Protein AF-A0A0G0ULJ9-F1 (afdb_monomer_lite)

Structure (mmCIF, N/CA/C/O backbone):
data_AF-A0A0G0ULJ9-F1
#
_entry.id   AF-A0A0G0ULJ9-F1
#
loop_
_atom_site.group_PDB
_atom_site.id
_atom_site.type_symbol
_atom_site.label_atom_id
_atom_site.label_alt_id
_atom_site.label_comp_id
_atom_site.label_asym_id
_atom_site.label_entity_id
_atom_site.label_seq_id
_atom_site.pdbx_PDB_ins_code
_atom_site.Cartn_x
_atom_site.Cartn_y
_atom_site.Cartn_z
_atom_site.occupancy
_atom_site.B_iso_or_equiv
_atom_site.auth_seq_id
_atom_site.auth_comp_id
_atom_site.auth_asym_id
_atom_site.auth_atom_id
_atom_site.pdbx_PDB_model_num
ATOM 1 N N . MET A 1 1 ? 4.685 8.149 22.259 1.00 46.16 1 MET A N 1
ATOM 2 C CA . MET A 1 1 ? 4.976 7.331 21.065 1.00 46.16 1 MET A CA 1
ATOM 3 C C . MET A 1 1 ? 5.923 6.218 21.473 1.00 46.16 1 MET A C 1
ATOM 5 O O . MET A 1 1 ? 6.946 6.523 22.074 1.00 46.16 1 MET A O 1
ATOM 9 N N . VAL A 1 2 ? 5.569 4.957 21.217 1.00 44.16 2 VAL A N 1
ATOM 10 C CA . VAL A 1 2 ? 6.462 3.811 21.452 1.00 44.16 2 VAL A CA 1
ATOM 11 C C . VAL A 1 2 ? 7.057 3.407 20.103 1.00 44.16 2 VAL A C 1
ATOM 13 O O . VAL A 1 2 ? 6.322 3.085 19.168 1.00 44.16 2 VAL A O 1
ATOM 16 N N . ILE A 1 3 ? 8.382 3.481 19.990 1.00 44.88 3 ILE A N 1
ATOM 17 C CA . ILE A 1 3 ? 9.140 3.046 18.811 1.00 44.88 3 ILE A CA 1
ATOM 18 C C . ILE A 1 3 ? 9.600 1.613 19.095 1.00 44.88 3 ILE A C 1
ATOM 20 O O . ILE A 1 3 ? 10.449 1.394 19.959 1.00 44.88 3 ILE A O 1
ATOM 24 N N . GLU A 1 4 ? 9.027 0.636 18.392 1.00 52.38 4 GLU A N 1
ATOM 25 C CA . GLU A 1 4 ? 9.426 -0.769 18.496 1.00 52.38 4 GLU A CA 1
ATOM 26 C C . GLU A 1 4 ? 10.432 -1.084 17.374 1.00 52.38 4 GLU A C 1
ATOM 28 O O . GLU A 1 4 ? 10.116 -0.993 16.187 1.00 52.38 4 GLU A O 1
ATOM 33 N N . TYR A 1 5 ? 11.660 -1.461 17.740 1.00 43.06 5 TYR A N 1
ATOM 34 C CA . TYR A 1 5 ? 12.656 -1.966 16.791 1.00 43.06 5 TYR A CA 1
ATOM 35 C C . TYR A 1 5 ? 12.589 -3.494 16.749 1.00 43.06 5 TYR A C 1
ATOM 37 O O . TYR A 1 5 ? 12.842 -4.163 17.755 1.00 43.06 5 TYR A O 1
ATOM 45 N N . GLU A 1 6 ? 12.272 -4.074 15.590 1.00 49.81 6 GLU A N 1
ATOM 46 C CA . GLU A 1 6 ? 12.203 -5.529 15.463 1.00 49.81 6 GLU A CA 1
ATOM 47 C C . GLU A 1 6 ? 13.614 -6.128 15.307 1.00 49.81 6 GLU A C 1
ATOM 49 O O . GLU A 1 6 ? 14.171 -6.200 14.215 1.00 49.81 6 GLU A O 1
ATOM 54 N N . THR A 1 7 ? 14.206 -6.600 16.409 1.00 40.03 7 THR A N 1
ATOM 55 C CA . THR A 1 7 ? 15.549 -7.223 16.428 1.00 40.03 7 THR A CA 1
ATOM 56 C C . THR A 1 7 ? 15.545 -8.724 16.094 1.00 40.03 7 THR A C 1
ATOM 58 O O . THR A 1 7 ? 16.512 -9.440 16.356 1.00 40.03 7 THR A O 1
ATOM 61 N N . GLY A 1 8 ? 14.460 -9.242 15.510 1.00 37.34 8 GLY A N 1
ATOM 62 C CA . GLY A 1 8 ? 14.345 -10.657 15.139 1.00 37.34 8 GLY A CA 1
ATOM 63 C C . GLY A 1 8 ? 14.236 -11.634 16.320 1.00 37.34 8 GLY A C 1
ATOM 64 O O . GLY A 1 8 ? 14.272 -12.844 16.101 1.00 37.34 8 GLY A O 1
ATOM 65 N N . ARG A 1 9 ? 14.072 -11.151 17.560 1.00 34.84 9 ARG A N 1
ATOM 66 C CA . ARG A 1 9 ? 13.765 -11.979 18.738 1.00 34.84 9 ARG A CA 1
ATOM 67 C C . ARG A 1 9 ? 12.376 -11.628 19.257 1.00 34.84 9 ARG A C 1
ATOM 69 O O . ARG A 1 9 ? 12.053 -10.457 19.421 1.00 34.84 9 ARG A O 1
ATOM 76 N N . GLY A 1 10 ? 11.546 -12.655 19.425 1.00 37.16 10 GLY A N 1
ATOM 77 C CA . GLY A 1 10 ? 10.142 -12.520 19.795 1.00 37.16 10 GLY A CA 1
ATOM 78 C C . GLY A 1 10 ? 9.971 -11.789 21.121 1.00 37.16 10 GLY A C 1
ATOM 79 O O . GLY A 1 10 ? 10.531 -12.203 22.132 1.00 37.16 10 GLY A O 1
ATOM 80 N N . ILE A 1 11 ? 9.180 -10.719 21.094 1.00 35.06 11 ILE A N 1
ATOM 81 C CA . ILE A 1 11 ? 8.525 -10.185 22.282 1.00 35.06 11 ILE A CA 1
ATOM 82 C C . ILE A 1 11 ? 7.099 -10.718 22.222 1.00 35.06 11 ILE A C 1
ATOM 84 O O . ILE A 1 11 ? 6.365 -10.437 21.271 1.00 35.06 11 ILE A O 1
ATOM 88 N N . ASP A 1 12 ? 6.768 -11.553 23.199 1.00 40.38 12 ASP A N 1
ATOM 89 C CA . ASP A 1 12 ? 5.423 -12.055 23.430 1.00 40.38 12 ASP A CA 1
ATOM 90 C C . ASP A 1 12 ? 4.660 -10.955 24.176 1.00 40.38 12 ASP A C 1
ATOM 92 O O . ASP A 1 12 ? 4.957 -10.650 25.330 1.00 40.38 12 ASP A O 1
ATOM 96 N N . ILE A 1 13 ? 3.746 -10.284 23.479 1.00 41.06 13 ILE A N 1
ATOM 97 C CA . ILE A 1 13 ? 2.807 -9.333 24.079 1.00 41.06 13 ILE A CA 1
ATOM 98 C C . ILE A 1 13 ? 1.433 -9.961 23.932 1.00 41.06 13 ILE A C 1
ATOM 100 O O . ILE A 1 13 ? 0.765 -9.819 22.908 1.00 41.06 13 ILE A O 1
ATOM 104 N N . GLY A 1 14 ? 1.063 -10.732 24.950 1.00 44.12 14 GLY A N 1
ATOM 105 C CA . GLY A 1 14 ? -0.288 -11.232 25.095 1.00 44.12 14 GLY A CA 1
ATOM 106 C C . GLY A 1 14 ? -1.219 -10.074 25.413 1.00 44.12 14 GLY A C 1
ATOM 107 O O . GLY A 1 14 ? -1.057 -9.442 26.446 1.00 44.12 14 GLY A O 1
ATOM 108 N N . GLU A 1 15 ? -2.195 -9.835 24.545 1.00 38.12 15 GLU A N 1
ATOM 109 C CA . GLU A 1 15 ? -3.441 -9.148 24.872 1.00 38.12 15 GLU A CA 1
ATOM 110 C C . GLU A 1 15 ? -4.551 -9.668 23.946 1.00 38.12 15 GLU A C 1
ATOM 112 O O . GLU A 1 15 ? -4.392 -9.776 22.729 1.00 38.12 15 GLU A O 1
ATOM 117 N N . THR A 1 16 ? -5.681 -10.038 24.548 1.00 37.44 16 THR A N 1
ATOM 118 C CA . THR A 1 16 ? -6.934 -10.379 23.863 1.00 37.44 16 THR A CA 1
ATOM 119 C C . THR A 1 16 ? -7.480 -9.165 23.102 1.00 37.44 16 THR A C 1
ATOM 121 O O . THR A 1 16 ? -7.525 -8.083 23.694 1.00 37.44 16 THR A O 1
ATOM 124 N N . PRO A 1 17 ? -7.960 -9.301 21.849 1.00 39.53 17 PRO A N 1
ATOM 125 C CA . PRO A 1 17 ? -8.445 -8.156 21.088 1.00 39.53 17 PRO A CA 1
ATOM 126 C C . PRO A 1 17 ? -9.735 -7.611 21.709 1.00 39.53 17 PRO A C 1
ATOM 128 O O . PRO A 1 17 ? -10.773 -8.274 21.702 1.00 39.53 17 PRO A O 1
ATOM 131 N N . LYS A 1 18 ? -9.686 -6.377 22.221 1.00 41.47 18 LYS A N 1
ATOM 132 C CA . LYS A 1 18 ? -10.870 -5.509 22.222 1.00 41.47 18 LYS A CA 1
ATOM 133 C C . LYS A 1 18 ? -11.258 -5.261 20.759 1.00 41.47 18 LYS A C 1
ATOM 135 O O . LYS A 1 18 ? -10.421 -5.382 19.873 1.00 41.47 18 LYS A O 1
ATOM 140 N N . THR A 1 19 ? -12.524 -4.959 20.501 1.00 44.88 19 THR A N 1
ATOM 141 C CA . THR A 1 19 ? -13.105 -4.663 19.177 1.00 44.88 19 THR A CA 1
ATOM 142 C C . THR A 1 19 ? -12.580 -3.341 18.599 1.00 44.88 19 THR A C 1
ATOM 144 O O . THR A 1 19 ? -13.344 -2.412 18.355 1.00 44.88 19 THR A O 1
ATOM 147 N N . THR A 1 20 ? -11.267 -3.221 18.468 1.00 54.53 20 THR A N 1
ATOM 148 C CA . THR A 1 20 ? -10.554 -1.993 18.148 1.00 54.53 20 THR A CA 1
ATOM 149 C C . THR A 1 20 ? -10.520 -1.775 16.638 1.00 54.53 20 THR A C 1
ATOM 151 O O . THR A 1 20 ? -10.108 -2.651 15.871 1.00 54.53 20 THR A O 1
ATOM 154 N N . SER A 1 21 ? -10.923 -0.585 16.187 1.00 80.12 21 SER A N 1
ATOM 155 C CA . SER A 1 21 ? -10.720 -0.159 14.800 1.00 80.12 21 SER A CA 1
ATOM 156 C C . SER A 1 21 ? -9.230 0.131 14.604 1.00 80.12 21 SER A C 1
ATOM 158 O O . SER A 1 21 ? -8.691 1.142 15.047 1.00 80.12 21 SER A O 1
ATOM 160 N N . HIS A 1 22 ? -8.508 -0.811 14.002 1.00 87.25 22 HIS A N 1
ATOM 161 C CA . HIS A 1 22 ? -7.084 -0.644 13.725 1.00 87.25 22 HIS A CA 1
ATOM 162 C C . HIS A 1 22 ? -6.864 -0.017 12.361 1.00 87.25 22 HIS A C 1
ATOM 164 O O . HIS A 1 22 ? -7.452 -0.458 11.374 1.00 87.25 22 HIS A O 1
ATOM 170 N N . LEU A 1 23 ? -5.951 0.948 12.305 1.00 89.25 23 LEU A N 1
ATOM 171 C CA . LEU A 1 23 ? -5.467 1.532 11.062 1.00 89.25 23 LEU A CA 1
ATOM 172 C C . LEU A 1 23 ? -3.983 1.201 10.887 1.00 89.25 23 LEU A C 1
ATOM 174 O O . LEU A 1 23 ? -3.142 1.552 11.714 1.00 89.25 23 LEU A O 1
ATOM 178 N N . VAL A 1 24 ? -3.664 0.500 9.805 1.00 91.06 24 VAL A N 1
ATOM 179 C CA . VAL A 1 24 ? -2.299 0.166 9.403 1.00 91.06 24 VAL A CA 1
ATOM 180 C C . VAL A 1 24 ? -1.866 1.144 8.321 1.00 91.06 24 VAL A C 1
ATOM 182 O O . VAL A 1 24 ? -2.463 1.189 7.247 1.00 91.06 24 VAL A O 1
ATOM 185 N N . LEU A 1 25 ? -0.816 1.906 8.608 1.00 90.38 25 LEU A N 1
ATOM 186 C CA . LEU A 1 25 ? -0.134 2.782 7.663 1.00 90.38 25 LEU A CA 1
ATOM 187 C C . LEU A 1 25 ? 1.135 2.073 7.210 1.00 90.38 25 LEU A C 1
ATOM 189 O O . LEU A 1 25 ? 1.904 1.622 8.059 1.00 90.38 25 LEU A O 1
ATOM 193 N N . ARG A 1 26 ? 1.371 1.937 5.904 1.00 91.62 26 ARG A N 1
ATOM 194 C CA . ARG A 1 26 ? 2.596 1.283 5.427 1.00 91.62 26 ARG A CA 1
ATOM 195 C C . ARG A 1 26 ? 3.163 1.831 4.128 1.00 91.62 26 ARG A C 1
ATOM 197 O O . ARG A 1 26 ? 2.453 2.451 3.341 1.00 91.62 26 ARG A O 1
ATOM 204 N N . CYS A 1 27 ? 4.435 1.527 3.881 1.00 92.44 27 CYS A N 1
ATOM 205 C CA . CYS A 1 27 ? 5.041 1.732 2.570 1.00 92.44 27 CYS A CA 1
ATOM 206 C C . CYS A 1 27 ? 4.466 0.744 1.539 1.00 92.44 27 CYS A C 1
ATOM 208 O O . CYS A 1 27 ? 4.138 -0.399 1.877 1.00 92.44 27 CYS A O 1
ATOM 210 N N . ILE A 1 28 ? 4.398 1.174 0.275 1.00 94.69 28 ILE A N 1
ATOM 211 C CA . ILE A 1 28 ? 3.923 0.361 -0.858 1.00 94.69 28 ILE A CA 1
ATOM 212 C C . ILE A 1 28 ? 4.858 -0.806 -1.205 1.00 94.69 28 ILE A C 1
ATOM 214 O O . ILE A 1 28 ? 4.455 -1.710 -1.925 1.00 94.69 28 ILE A O 1
ATOM 218 N N . ASP A 1 29 ? 6.095 -0.790 -0.704 1.00 94.38 29 ASP A N 1
ATOM 219 C CA . ASP A 1 29 ? 7.186 -1.674 -1.113 1.00 94.38 29 ASP A CA 1
ATOM 220 C C . ASP A 1 29 ? 6.939 -3.159 -0.795 1.00 94.38 29 ASP A C 1
ATOM 222 O O . ASP A 1 29 ? 6.908 -3.585 0.369 1.00 94.38 29 ASP A O 1
ATOM 226 N N . PHE A 1 30 ? 6.856 -3.975 -1.849 1.00 94.62 30 PHE A N 1
ATOM 227 C CA . PHE A 1 30 ? 6.649 -5.421 -1.766 1.00 94.62 30 PHE A CA 1
ATOM 228 C C . PHE A 1 30 ? 7.676 -6.173 -0.907 1.00 94.62 30 PHE A C 1
ATOM 230 O O . PHE A 1 30 ? 7.376 -7.263 -0.404 1.00 94.62 30 PHE A O 1
ATOM 237 N N . ARG A 1 31 ? 8.898 -5.642 -0.740 1.00 93.19 31 ARG A N 1
ATOM 238 C CA . ARG A 1 31 ? 9.972 -6.284 0.042 1.00 93.19 31 ARG A CA 1
ATOM 239 C C . ARG A 1 31 ? 9.575 -6.450 1.504 1.00 93.19 31 ARG A C 1
ATOM 241 O O . ARG A 1 31 ? 10.075 -7.353 2.170 1.00 93.19 31 ARG A O 1
ATOM 248 N N . THR A 1 32 ? 8.638 -5.632 1.974 1.00 90.69 32 THR A N 1
ATOM 249 C CA . THR A 1 32 ? 8.158 -5.641 3.357 1.00 90.69 32 THR A CA 1
ATOM 250 C C . THR A 1 32 ? 6.985 -6.586 3.595 1.00 90.69 32 THR A C 1
ATOM 252 O O . THR A 1 32 ? 6.778 -6.983 4.737 1.00 90.69 32 THR A O 1
ATOM 255 N N . ASN A 1 33 ? 6.269 -7.038 2.552 1.00 91.31 33 ASN A N 1
ATOM 256 C CA . ASN A 1 33 ? 5.011 -7.794 2.693 1.00 91.31 33 ASN A CA 1
ATOM 257 C C . ASN A 1 33 ? 5.115 -8.976 3.659 1.00 91.31 33 ASN A C 1
ATOM 259 O O . ASN A 1 33 ? 4.276 -9.133 4.542 1.00 91.31 33 ASN A O 1
ATOM 263 N N . ALA A 1 34 ? 6.166 -9.788 3.527 1.00 89.12 34 ALA A N 1
ATOM 264 C CA . ALA A 1 34 ? 6.338 -10.973 4.360 1.00 89.12 34 ALA A CA 1
ATOM 265 C C . ALA A 1 34 ? 6.579 -10.612 5.836 1.00 89.12 34 ALA A C 1
ATOM 267 O O . ALA A 1 34 ? 6.085 -11.293 6.735 1.00 89.12 34 ALA A O 1
ATOM 268 N N . ALA A 1 35 ? 7.355 -9.557 6.092 1.00 88.56 35 ALA A N 1
ATOM 269 C CA . ALA A 1 35 ? 7.641 -9.076 7.439 1.00 88.56 35 ALA A CA 1
ATOM 270 C C . ALA A 1 35 ? 6.402 -8.408 8.055 1.00 88.56 35 ALA A C 1
ATOM 272 O O . ALA A 1 35 ? 6.003 -8.784 9.157 1.00 88.56 35 ALA A O 1
ATOM 273 N N . THR A 1 36 ? 5.722 -7.543 7.298 1.00 88.94 36 THR A N 1
ATOM 274 C CA . THR A 1 36 ? 4.437 -6.935 7.661 1.00 88.94 36 THR A CA 1
ATOM 275 C C . THR A 1 36 ? 3.391 -7.995 8.010 1.00 88.94 36 THR A C 1
ATOM 277 O O . THR A 1 36 ? 2.802 -7.931 9.085 1.00 88.94 36 THR A O 1
ATOM 280 N N . ALA A 1 37 ? 3.206 -9.021 7.172 1.00 87.69 37 ALA A N 1
ATOM 281 C CA . ALA A 1 37 ? 2.240 -10.091 7.419 1.00 87.69 37 ALA A CA 1
ATOM 282 C C . ALA A 1 37 ? 2.549 -10.869 8.709 1.00 87.69 37 ALA A C 1
ATOM 284 O O . ALA A 1 37 ? 1.659 -11.090 9.527 1.00 87.69 37 ALA A O 1
ATOM 285 N N . ARG A 1 38 ? 3.819 -11.238 8.948 1.00 87.00 38 ARG A N 1
ATOM 286 C CA . ARG A 1 38 ? 4.230 -11.903 10.201 1.00 87.00 38 ARG A CA 1
ATOM 287 C C . ARG A 1 38 ? 4.032 -11.019 11.429 1.00 87.00 38 ARG A C 1
ATOM 289 O O . ARG A 1 38 ? 3.749 -11.525 12.515 1.00 87.00 38 ARG A O 1
ATOM 296 N N . TRP A 1 39 ? 4.261 -9.719 11.287 1.00 85.25 39 TRP A N 1
ATOM 297 C CA . TRP A 1 39 ? 4.110 -8.756 12.371 1.00 85.25 39 TRP A CA 1
ATOM 298 C C . TRP A 1 39 ? 2.632 -8.529 12.727 1.00 85.25 39 TRP A C 1
ATOM 300 O O . TRP A 1 39 ? 2.280 -8.549 13.909 1.00 85.25 39 TRP A O 1
ATOM 310 N N . LEU A 1 40 ? 1.765 -8.411 11.714 1.00 85.44 40 LEU A N 1
ATOM 311 C CA . LEU A 1 40 ? 0.311 -8.305 11.867 1.00 85.44 40 LEU A CA 1
ATOM 312 C C . LEU A 1 40 ? -0.300 -9.591 12.435 1.00 85.44 40 LEU A C 1
ATOM 314 O O . LEU A 1 40 ? -1.116 -9.524 13.354 1.00 85.44 40 LEU A O 1
ATOM 318 N N . ALA A 1 41 ? 0.140 -10.759 11.958 1.00 86.19 41 ALA A N 1
ATOM 319 C CA . ALA A 1 41 ? -0.354 -12.054 12.420 1.00 86.19 41 ALA A CA 1
ATOM 320 C C . ALA A 1 41 ? -0.109 -12.287 13.917 1.00 86.19 41 ALA A C 1
ATOM 322 O O . ALA A 1 41 ? -1.018 -12.707 14.628 1.00 86.19 41 ALA A O 1
ATOM 323 N N . ARG A 1 42 ? 1.081 -11.928 14.421 1.00 82.62 42 ARG A N 1
ATOM 324 C CA . ARG A 1 42 ? 1.418 -12.002 15.857 1.00 82.62 42 ARG A CA 1
ATOM 325 C C . ARG A 1 42 ? 0.549 -11.113 16.749 1.00 82.62 42 ARG A C 1
ATOM 327 O O . ARG A 1 42 ? 0.557 -11.287 17.957 1.00 82.62 42 ARG A O 1
ATOM 334 N N . ARG A 1 43 ? -0.187 -10.169 16.164 1.00 77.06 43 ARG A N 1
ATOM 335 C CA . ARG A 1 43 ? -1.072 -9.231 16.867 1.00 77.06 43 ARG A CA 1
ATOM 336 C C . ARG A 1 43 ? -2.553 -9.505 16.588 1.00 77.06 43 ARG A C 1
ATOM 338 O O . ARG A 1 43 ? -3.364 -8.617 16.795 1.00 77.06 43 ARG A O 1
ATOM 345 N N . GLY A 1 44 ? -2.896 -10.688 16.072 1.00 81.44 44 GLY A N 1
ATOM 346 C CA . GLY A 1 44 ? -4.285 -11.075 15.802 1.00 81.44 44 GLY A CA 1
ATOM 347 C C . GLY A 1 44 ? -4.879 -10.518 14.505 1.00 81.44 44 GLY A C 1
ATOM 348 O O . GLY A 1 44 ? -6.080 -10.627 14.309 1.00 81.44 44 GLY A O 1
ATOM 349 N N . HIS A 1 45 ? -4.063 -9.964 13.598 1.00 81.50 45 HIS A N 1
ATOM 350 C CA . HIS A 1 45 ? -4.515 -9.390 12.316 1.00 81.50 45 HIS A CA 1
ATOM 351 C C . HIS A 1 45 ? -4.034 -10.185 11.103 1.00 81.50 45 HIS A C 1
ATOM 353 O O . HIS A 1 45 ? -3.762 -9.626 10.040 1.00 81.50 45 HIS A O 1
ATOM 359 N N . ALA A 1 46 ? -3.864 -11.497 11.268 1.00 77.75 46 ALA A N 1
ATOM 360 C CA . ALA A 1 46 ? -3.386 -12.370 10.198 1.00 77.75 46 ALA A CA 1
ATOM 361 C C . ALA A 1 46 ? -4.338 -12.406 8.992 1.00 77.75 46 ALA A C 1
ATOM 363 O O . ALA A 1 46 ? -3.917 -12.736 7.884 1.00 77.75 46 ALA A O 1
ATOM 364 N N . ASP A 1 47 ? -5.615 -12.105 9.219 1.00 74.69 47 ASP A N 1
ATOM 365 C CA . ASP A 1 47 ? -6.682 -12.231 8.238 1.00 74.69 47 ASP A CA 1
ATOM 366 C C . ASP A 1 47 ? -6.998 -10.927 7.496 1.00 74.69 47 ASP A C 1
ATOM 368 O O . ASP A 1 47 ? -7.902 -10.923 6.676 1.00 74.69 47 ASP A O 1
ATOM 372 N N . GLY A 1 48 ? -6.276 -9.829 7.745 1.00 78.19 48 GLY A N 1
ATOM 373 C CA . GLY A 1 48 ? -6.535 -8.568 7.042 1.00 78.19 48 GLY A CA 1
ATOM 374 C C . GLY A 1 48 ? -7.664 -7.719 7.633 1.00 78.19 48 GLY A C 1
ATOM 375 O O . GLY A 1 48 ? -8.043 -6.733 7.014 1.00 78.19 48 GLY A O 1
ATOM 376 N N . SER A 1 49 ? -8.186 -8.062 8.817 1.00 84.25 49 SER A N 1
ATOM 377 C CA . SER A 1 49 ? -9.230 -7.305 9.531 1.00 84.25 49 SER A CA 1
ATOM 378 C C . SER A 1 49 ? -8.723 -5.973 10.123 1.00 84.25 49 SER A C 1
ATOM 380 O O . SER A 1 49 ? -8.701 -5.760 11.335 1.00 84.25 49 SER A O 1
ATOM 382 N N . TYR A 1 50 ? -8.261 -5.062 9.265 1.00 89.62 50 TYR A N 1
ATOM 383 C CA . TYR A 1 50 ? -7.839 -3.708 9.628 1.00 89.62 50 TYR A CA 1
ATOM 384 C C . TYR A 1 50 ? -8.069 -2.720 8.483 1.00 89.62 50 TYR A C 1
ATOM 386 O O . TYR A 1 50 ? -8.043 -3.084 7.308 1.00 89.62 50 TYR A O 1
ATOM 394 N N . HIS A 1 51 ? -8.224 -1.442 8.821 1.00 90.88 51 HIS A N 1
ATOM 395 C CA . HIS A 1 51 ? -8.142 -0.376 7.832 1.00 90.88 51 HIS A CA 1
ATOM 396 C C . HIS A 1 51 ? -6.705 -0.286 7.331 1.00 90.88 51 HIS A C 1
ATOM 398 O O . HIS A 1 51 ? -5.765 -0.276 8.128 1.00 90.88 51 HIS A O 1
ATOM 404 N N . LEU A 1 52 ? -6.521 -0.222 6.017 1.00 92.12 52 LEU A N 1
ATOM 405 C CA . LEU A 1 52 ? -5.201 -0.158 5.408 1.00 92.12 52 LEU A CA 1
ATOM 406 C C . LEU A 1 52 ? -5.053 1.126 4.608 1.00 92.12 52 LEU A C 1
ATOM 408 O O . LEU A 1 52 ? -5.829 1.401 3.696 1.00 92.12 52 LEU A O 1
ATOM 412 N N . PHE A 1 53 ? -3.994 1.864 4.905 1.00 92.69 53 PHE A N 1
ATOM 413 C CA . PHE A 1 53 ? -3.496 2.915 4.042 1.00 92.69 53 PHE A CA 1
ATOM 414 C C . PHE A 1 53 ? -2.052 2.584 3.677 1.00 92.69 53 PHE A C 1
ATOM 416 O O . PHE A 1 53 ? -1.186 2.451 4.543 1.00 92.69 53 PHE A O 1
ATOM 423 N N . ALA A 1 54 ? -1.782 2.445 2.384 1.00 93.50 54 ALA A N 1
ATOM 424 C CA . ALA A 1 54 ? -0.445 2.181 1.882 1.00 93.50 54 ALA A CA 1
ATOM 425 C C . ALA A 1 54 ? -0.075 3.203 0.807 1.00 93.50 54 ALA A C 1
ATOM 427 O O . ALA A 1 54 ? -0.795 3.350 -0.181 1.00 93.50 54 ALA A O 1
ATOM 428 N N . SER A 1 55 ? 1.021 3.923 1.038 1.00 92.12 55 SER A N 1
ATOM 429 C CA . SER A 1 55 ? 1.539 4.984 0.164 1.00 92.12 55 SER A CA 1
ATOM 430 C C . SER A 1 55 ? 3.068 4.975 0.174 1.00 92.12 55 SER A C 1
ATOM 432 O O . SER A 1 55 ? 3.690 4.389 1.067 1.00 92.12 55 SER A O 1
ATOM 434 N N . ALA A 1 56 ? 3.697 5.553 -0.845 1.00 89.12 56 ALA A N 1
ATOM 435 C CA . ALA A 1 56 ?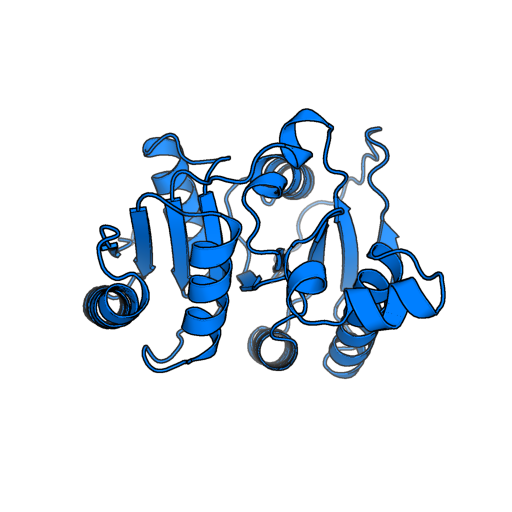 5.143 5.592 -0.960 1.00 89.12 56 ALA A CA 1
ATOM 436 C C . ALA A 1 56 ? 5.795 6.218 0.290 1.00 89.12 56 ALA A C 1
ATOM 438 O O . ALA A 1 56 ? 5.403 7.283 0.765 1.00 89.12 56 ALA A O 1
ATOM 439 N N . GLY A 1 57 ? 6.781 5.516 0.860 1.00 84.56 57 GLY A N 1
ATOM 440 C CA . GLY A 1 57 ? 7.508 5.958 2.054 1.00 84.56 57 GLY A CA 1
ATOM 441 C C . GLY A 1 57 ? 6.702 6.016 3.352 1.00 84.56 57 GLY A C 1
ATOM 442 O O . GLY A 1 57 ? 7.171 6.663 4.278 1.00 84.56 57 GLY A O 1
ATOM 443 N N . ALA A 1 58 ? 5.496 5.431 3.399 1.00 82.62 58 ALA A N 1
ATOM 444 C CA . ALA A 1 58 ? 4.578 5.401 4.552 1.00 82.62 58 ALA A CA 1
ATOM 445 C C . ALA A 1 58 ? 4.187 6.765 5.165 1.00 82.62 58 ALA A C 1
ATOM 447 O O . ALA A 1 58 ? 3.357 6.803 6.068 1.00 82.62 58 ALA A O 1
ATOM 448 N N . SER A 1 59 ? 4.733 7.875 4.667 1.00 76.81 59 SER A N 1
ATOM 449 C CA . SER A 1 59 ? 4.396 9.256 5.026 1.00 76.81 59 SER A CA 1
ATOM 450 C C . SER A 1 59 ? 4.262 10.166 3.797 1.00 76.81 59 SER A C 1
ATOM 452 O O . SER A 1 59 ? 4.013 11.358 3.962 1.00 76.81 59 SER A O 1
ATOM 454 N N . GLY A 1 60 ? 4.430 9.640 2.574 1.00 76.00 60 GLY A N 1
ATOM 455 C CA . GLY A 1 60 ? 4.377 10.425 1.334 1.00 76.00 60 GLY A CA 1
ATOM 456 C C . GLY A 1 60 ? 3.033 11.121 1.092 1.00 76.00 60 GLY A C 1
ATOM 457 O O . GLY A 1 60 ? 2.989 12.129 0.393 1.00 76.00 60 GLY A O 1
ATOM 458 N N . ASN A 1 61 ? 1.962 10.632 1.723 1.00 82.12 61 ASN A N 1
ATOM 459 C CA . ASN A 1 61 ? 0.628 11.230 1.717 1.00 82.12 61 ASN A CA 1
ATOM 460 C C . ASN A 1 61 ? 0.121 11.487 3.151 1.00 82.12 61 ASN A C 1
ATOM 462 O O . ASN A 1 61 ? -0.875 10.915 3.598 1.00 82.12 61 ASN A O 1
ATOM 466 N N . SER A 1 62 ? 0.847 12.323 3.900 1.00 82.19 62 SER A N 1
ATOM 467 C CA . SER A 1 62 ? 0.511 12.686 5.285 1.00 82.19 62 SER A CA 1
ATOM 468 C C . SER A 1 62 ? -0.892 13.275 5.438 1.00 82.19 62 SER A C 1
ATOM 470 O O . SER A 1 62 ? -1.593 12.909 6.376 1.00 82.19 62 SER A O 1
ATOM 472 N N . SER A 1 63 ? -1.349 14.111 4.504 1.00 83.00 63 SER A N 1
ATOM 473 C CA . SER A 1 63 ? -2.708 14.665 4.518 1.00 83.00 63 SER A CA 1
ATOM 474 C C . SER A 1 63 ? -3.783 13.578 4.430 1.00 83.00 63 SER A C 1
ATOM 476 O O . SER A 1 63 ? -4.708 13.581 5.240 1.00 83.00 63 SER A O 1
ATOM 478 N N . GLY A 1 64 ? -3.637 12.612 3.517 1.00 83.19 64 GLY A N 1
ATOM 479 C CA . GLY A 1 64 ? -4.561 11.481 3.407 1.00 83.19 64 GLY A CA 1
ATOM 480 C C . GLY A 1 64 ? -4.553 10.586 4.650 1.00 83.19 64 GLY A C 1
ATOM 481 O O . GLY A 1 64 ? -5.598 10.088 5.066 1.00 83.19 64 GLY A O 1
ATOM 482 N N . PHE A 1 65 ? -3.399 10.416 5.305 1.00 84.12 65 PHE A N 1
ATOM 483 C CA . PHE A 1 65 ? -3.335 9.694 6.580 1.00 84.12 65 PHE A CA 1
ATOM 484 C C . PHE A 1 65 ? -4.107 10.401 7.696 1.00 84.12 65 PHE A C 1
ATOM 486 O O . PHE A 1 65 ? -4.841 9.748 8.439 1.00 84.12 65 PHE A O 1
ATOM 493 N N . LEU A 1 66 ? -3.953 11.722 7.812 1.00 85.56 66 LEU A N 1
ATOM 494 C CA . LEU A 1 66 ? -4.673 12.531 8.797 1.00 85.56 66 LEU A CA 1
ATOM 495 C C . LEU A 1 66 ? -6.187 12.498 8.541 1.00 85.56 66 LEU A C 1
ATOM 497 O O . LEU A 1 66 ? -6.966 12.366 9.485 1.00 85.56 66 LEU A O 1
ATOM 501 N N . GLU A 1 67 ? -6.602 12.544 7.273 1.00 85.19 67 GLU A N 1
ATOM 502 C CA . GLU A 1 67 ? -8.001 12.376 6.876 1.00 85.19 67 GLU A CA 1
ATOM 503 C C . GLU A 1 67 ? -8.539 10.997 7.287 1.00 85.19 67 GLU A C 1
ATOM 505 O O . GLU A 1 67 ? -9.549 10.921 7.989 1.00 85.19 67 GLU A O 1
ATOM 510 N N . ALA A 1 68 ? -7.835 9.917 6.933 1.00 82.31 68 ALA A N 1
ATOM 511 C CA . ALA A 1 68 ? -8.212 8.555 7.305 1.00 82.31 68 ALA A CA 1
ATOM 512 C C . ALA A 1 68 ? -8.357 8.393 8.827 1.00 82.31 68 ALA A C 1
ATOM 514 O O . ALA A 1 68 ? -9.342 7.835 9.314 1.00 82.31 68 ALA A O 1
ATOM 515 N N . ALA A 1 69 ? -7.389 8.896 9.593 1.00 84.06 69 ALA A N 1
ATOM 516 C CA . ALA A 1 69 ? -7.419 8.830 11.049 1.00 84.06 69 ALA A CA 1
ATOM 517 C C . ALA A 1 69 ? -8.591 9.631 11.640 1.00 84.06 69 ALA A C 1
ATOM 519 O O . ALA A 1 69 ? -9.254 9.154 12.561 1.00 84.06 69 ALA A O 1
ATOM 520 N N . SER A 1 70 ? -8.884 10.812 11.090 1.00 83.44 70 SER A N 1
ATOM 521 C CA . SER A 1 70 ? -10.013 11.649 11.511 1.00 83.44 70 SER A CA 1
ATOM 522 C C . SER A 1 70 ? -11.368 10.986 11.235 1.00 83.44 70 SER A C 1
ATOM 524 O O . SER A 1 70 ? -12.255 11.000 12.092 1.00 83.44 70 SER A O 1
ATOM 526 N N . GLN A 1 71 ? -11.521 10.357 10.064 1.00 82.50 71 GLN A N 1
ATOM 527 C CA . GLN A 1 71 ? -12.762 9.695 9.658 1.00 82.50 71 GLN A CA 1
ATOM 528 C C . GLN A 1 71 ? -13.026 8.410 10.450 1.00 82.50 71 GLN A C 1
ATOM 530 O O . GLN A 1 71 ? -14.137 8.210 10.942 1.00 82.50 71 GLN A O 1
ATOM 535 N N . HIS A 1 72 ? -12.017 7.549 10.600 1.00 81.88 72 HIS A N 1
ATOM 536 C CA . HIS A 1 72 ? -12.195 6.224 11.205 1.00 81.88 72 HIS A CA 1
ATOM 537 C C . HIS A 1 72 ? -12.000 6.197 12.721 1.00 81.88 72 HIS A C 1
ATOM 539 O O . HIS A 1 72 ? -12.410 5.229 13.359 1.00 81.88 72 HIS A O 1
ATOM 545 N N . LYS A 1 73 ? -11.378 7.238 13.293 1.00 84.50 73 LYS A N 1
ATOM 546 C CA . LYS A 1 73 ? -11.072 7.360 14.728 1.00 84.50 73 LYS A CA 1
ATOM 547 C C . LYS A 1 73 ? -10.516 6.053 15.316 1.00 84.50 73 LYS A C 1
ATOM 549 O O . LYS A 1 73 ? -11.113 5.505 16.240 1.00 84.50 73 LYS A O 1
ATOM 554 N N . PRO A 1 74 ? -9.413 5.524 14.756 1.00 86.44 74 PRO A N 1
ATOM 555 C CA . PRO A 1 74 ? -8.867 4.247 15.183 1.00 86.44 74 PRO A CA 1
ATOM 556 C C . PRO A 1 74 ? -8.407 4.297 16.640 1.00 86.44 74 PRO A C 1
ATOM 558 O O . PRO A 1 74 ? -7.790 5.275 17.064 1.00 86.44 74 PRO A O 1
ATOM 561 N N . ASP A 1 75 ? -8.626 3.219 17.386 1.00 85.25 75 ASP A N 1
ATOM 562 C CA . ASP A 1 75 ? -8.078 3.081 18.744 1.00 85.25 75 ASP A CA 1
ATOM 563 C C . ASP A 1 75 ? -6.560 2.842 18.713 1.00 85.25 75 ASP A C 1
ATOM 565 O O . ASP A 1 75 ? -5.844 3.163 19.660 1.00 85.25 75 ASP A O 1
ATOM 569 N N . LEU A 1 76 ? -6.055 2.299 17.601 1.00 85.62 76 LEU A N 1
ATOM 570 C CA . LEU A 1 76 ? -4.642 1.993 17.402 1.00 85.62 76 LEU A CA 1
ATOM 571 C C . LEU A 1 76 ? -4.222 2.245 15.951 1.00 85.62 76 LEU A C 1
ATOM 573 O O . LEU A 1 76 ? -4.771 1.662 15.010 1.00 85.62 76 LEU A O 1
ATOM 577 N N . ILE A 1 77 ? -3.182 3.062 15.789 1.00 86.12 77 ILE A N 1
ATOM 578 C CA . ILE A 1 77 ? -2.494 3.301 14.523 1.00 86.12 77 ILE A CA 1
ATOM 579 C C . ILE A 1 77 ? -1.144 2.585 14.531 1.00 86.12 77 ILE A C 1
ATOM 581 O O . ILE A 1 77 ? -0.294 2.787 15.403 1.00 86.12 77 ILE A O 1
ATOM 585 N N . LYS A 1 78 ? -0.948 1.741 13.519 1.00 87.25 78 LYS A N 1
ATOM 586 C CA . LYS A 1 78 ? 0.254 0.935 13.303 1.00 87.25 78 LYS A CA 1
ATOM 587 C C . LYS A 1 78 ? 0.974 1.464 12.077 1.00 87.25 78 LYS A C 1
ATOM 589 O O . LYS A 1 78 ? 0.521 1.232 10.962 1.00 87.25 78 LYS A O 1
ATOM 594 N N . VAL A 1 79 ? 2.089 2.150 12.277 1.00 85.31 79 VAL A N 1
ATOM 595 C CA . VAL A 1 79 ? 2.919 2.665 11.187 1.00 85.31 79 VAL A CA 1
ATOM 596 C C . VAL A 1 79 ? 4.045 1.675 10.929 1.00 85.31 79 VAL A C 1
ATOM 598 O O . VAL A 1 79 ? 4.859 1.412 11.814 1.00 85.31 79 VAL A O 1
ATOM 601 N N . ILE A 1 80 ? 4.045 1.081 9.741 1.00 86.12 80 ILE A N 1
ATOM 602 C CA . ILE A 1 80 ? 4.974 0.037 9.322 1.00 86.12 80 ILE A CA 1
ATOM 603 C C . ILE A 1 80 ? 5.782 0.553 8.148 1.00 86.12 80 ILE A C 1
ATOM 605 O O . ILE A 1 80 ? 5.275 0.709 7.037 1.00 86.12 80 ILE A O 1
ATOM 609 N N . ASP A 1 81 ? 7.065 0.741 8.379 1.00 83.31 81 ASP A N 1
ATOM 610 C CA . ASP A 1 81 ? 7.963 1.236 7.358 1.00 83.31 81 ASP A CA 1
ATOM 611 C C . ASP A 1 81 ? 9.226 0.383 7.272 1.00 83.31 81 ASP A C 1
ATOM 613 O O . ASP A 1 81 ? 9.298 -0.673 7.906 1.00 83.31 81 ASP A O 1
ATOM 617 N N . HIS A 1 82 ? 10.203 0.767 6.454 1.00 85.44 82 HIS A N 1
ATOM 618 C CA . HIS A 1 82 ? 11.371 -0.074 6.229 1.00 85.44 82 HIS A CA 1
ATOM 619 C C . HIS A 1 82 ? 12.645 0.671 5.866 1.00 85.44 82 HIS A C 1
ATOM 621 O O . HIS A 1 82 ? 12.658 1.739 5.260 1.00 85.44 82 HIS A O 1
ATOM 627 N N . GLU A 1 83 ? 13.765 0.028 6.181 1.00 81.88 83 GLU A N 1
ATOM 628 C CA . GLU A 1 83 ? 15.062 0.483 5.700 1.00 81.88 83 GLU A CA 1
ATOM 629 C C . GLU A 1 83 ? 15.144 0.428 4.167 1.00 81.88 83 GLU A C 1
ATOM 631 O O . GLU A 1 83 ? 14.487 -0.388 3.519 1.00 81.88 83 GLU A O 1
ATOM 636 N N . ASP A 1 84 ? 16.029 1.241 3.580 1.00 80.62 84 ASP A N 1
ATOM 637 C CA . ASP A 1 84 ? 16.295 1.236 2.133 1.00 80.62 84 ASP A CA 1
ATOM 638 C C . ASP A 1 84 ? 15.063 1.605 1.273 1.00 80.62 84 ASP A C 1
ATOM 640 O O . ASP A 1 84 ? 14.880 1.103 0.159 1.00 80.62 84 ASP A O 1
ATOM 644 N N . CYS A 1 85 ? 14.210 2.496 1.785 1.00 85.12 85 CYS A N 1
ATOM 645 C CA . CYS A 1 85 ? 13.037 3.000 1.079 1.00 85.12 85 CYS A CA 1
ATOM 646 C C . CYS A 1 85 ? 13.412 3.874 -0.132 1.00 85.12 85 CYS A C 1
ATOM 648 O O . CYS A 1 85 ? 14.123 4.876 -0.018 1.00 85.12 85 CYS A O 1
ATOM 650 N N . GLY A 1 86 ? 12.930 3.481 -1.318 1.00 82.25 86 GLY A N 1
ATOM 651 C CA . GLY A 1 86 ? 13.257 4.139 -2.586 1.00 82.25 86 GLY A CA 1
ATOM 652 C C . GLY A 1 86 ? 12.636 5.528 -2.751 1.00 82.25 86 GLY A C 1
ATOM 653 O O . GLY A 1 86 ? 13.224 6.364 -3.429 1.00 82.25 86 GLY A O 1
ATOM 654 N N . PHE A 1 87 ? 11.510 5.804 -2.085 1.00 80.94 87 PHE A N 1
ATOM 655 C CA . PHE A 1 87 ? 10.819 7.098 -2.147 1.00 80.94 87 PHE A CA 1
ATOM 656 C C . PHE A 1 87 ? 11.731 8.265 -1.743 1.00 80.94 87 PHE A C 1
ATOM 658 O O . PHE A 1 87 ? 11.850 9.257 -2.462 1.00 80.94 87 PHE A O 1
ATOM 665 N N . TYR A 1 88 ? 12.447 8.110 -0.629 1.00 73.25 88 TYR A N 1
ATOM 666 C CA . TYR A 1 88 ? 13.352 9.139 -0.116 1.00 73.25 88 TYR A CA 1
ATOM 667 C C . TYR A 1 88 ? 14.625 9.284 -0.956 1.00 73.25 88 TYR A C 1
ATOM 669 O O . TYR A 1 88 ? 15.190 10.373 -1.015 1.00 73.25 88 TYR A O 1
ATOM 677 N N . LYS A 1 89 ? 15.045 8.219 -1.656 1.00 70.50 89 LYS A N 1
ATOM 678 C CA . LYS A 1 89 ? 16.157 8.272 -2.620 1.00 70.50 89 LYS A CA 1
ATOM 679 C C . LYS A 1 89 ? 15.819 9.110 -3.843 1.00 70.50 89 LYS A C 1
ATOM 681 O O . LYS A 1 89 ? 16.676 9.820 -4.349 1.00 70.50 89 LYS A O 1
ATOM 686 N N . THR A 1 90 ? 14.590 9.007 -4.345 1.00 66.75 90 THR A N 1
ATOM 687 C CA . THR A 1 90 ? 14.220 9.601 -5.636 1.00 66.75 90 THR A CA 1
ATOM 688 C C . THR A 1 90 ? 13.683 11.022 -5.570 1.00 66.75 90 THR A C 1
ATOM 690 O O . THR A 1 90 ? 13.617 11.664 -6.612 1.00 66.75 90 THR A O 1
ATOM 693 N N . ASN A 1 91 ? 13.307 11.517 -4.391 1.00 62.34 91 ASN A N 1
ATOM 694 C CA . ASN A 1 91 ? 12.701 12.843 -4.224 1.00 62.34 91 ASN A CA 1
ATOM 695 C C . ASN A 1 91 ? 13.692 13.932 -3.774 1.00 62.34 91 ASN A C 1
ATOM 697 O O . ASN A 1 91 ? 13.286 14.901 -3.144 1.00 62.34 91 ASN A O 1
ATOM 701 N N . GLY A 1 92 ? 14.994 13.776 -4.034 1.00 54.06 92 GLY A N 1
ATOM 702 C CA . GLY A 1 92 ? 16.013 14.794 -3.715 1.00 54.06 92 GLY A CA 1
ATOM 703 C C . GLY A 1 92 ? 16.292 15.000 -2.218 1.00 54.06 92 GLY A C 1
ATOM 704 O O . GLY A 1 92 ? 17.303 15.595 -1.860 1.00 54.06 92 GLY A O 1
ATOM 705 N N . PHE A 1 93 ? 15.467 14.438 -1.327 1.00 55.75 93 PHE A N 1
ATOM 706 C CA . PHE A 1 93 ? 15.733 14.407 0.114 1.00 55.75 93 PHE A CA 1
ATOM 707 C C . PHE A 1 93 ? 17.067 13.726 0.430 1.00 55.75 93 PHE A C 1
ATOM 709 O O . PHE A 1 93 ? 17.747 14.103 1.369 1.00 55.75 93 PHE A O 1
ATOM 716 N N . TYR A 1 94 ? 17.490 12.748 -0.364 1.00 52.72 94 TYR A N 1
ATOM 717 C CA . TYR A 1 94 ? 18.794 12.120 -0.171 1.00 52.72 94 TYR A CA 1
ATOM 718 C C . TYR A 1 94 ? 19.968 13.083 -0.373 1.00 52.72 94 TYR A C 1
ATOM 720 O O . TYR A 1 94 ? 20.892 13.080 0.429 1.00 52.72 94 TYR A O 1
ATOM 728 N N . GLU A 1 95 ? 19.921 13.921 -1.409 1.00 51.62 95 GLU A N 1
ATOM 729 C CA . GLU A 1 95 ? 21.025 14.823 -1.761 1.00 51.62 95 GLU A CA 1
ATOM 730 C C . GLU A 1 95 ? 21.205 15.929 -0.712 1.00 51.62 95 GLU A C 1
ATOM 732 O O . GLU A 1 95 ? 22.332 16.296 -0.392 1.00 51.62 95 GLU A O 1
ATOM 737 N N . LEU A 1 96 ? 20.103 16.402 -0.118 1.00 51.91 96 LEU A N 1
ATOM 738 C CA . LEU A 1 96 ? 20.127 17.381 0.972 1.00 51.91 96 LEU A CA 1
ATOM 739 C C . LEU A 1 96 ? 20.716 16.804 2.266 1.00 51.91 96 LEU A C 1
ATOM 741 O O . LEU A 1 96 ? 21.472 17.482 2.949 1.00 51.91 96 LEU A O 1
ATOM 745 N N . PHE A 1 97 ? 20.403 15.551 2.598 1.00 52.06 97 PHE A N 1
ATOM 746 C CA . PHE A 1 97 ? 20.810 14.961 3.875 1.00 52.06 97 PHE A CA 1
ATOM 747 C C . PHE A 1 97 ? 22.149 14.209 3.809 1.00 52.06 97 PHE A C 1
ATOM 749 O O . PHE A 1 97 ? 22.863 14.189 4.809 1.00 52.06 97 PHE A O 1
ATOM 756 N N . GLU A 1 98 ? 22.555 13.662 2.654 1.00 51.72 98 GLU A N 1
ATOM 757 C CA . GLU A 1 98 ? 23.929 13.169 2.457 1.00 51.72 98 GLU A CA 1
ATOM 758 C C . GLU A 1 98 ? 24.949 14.314 2.496 1.00 51.72 98 GLU A C 1
ATOM 760 O O . GLU A 1 98 ? 26.039 14.124 3.038 1.00 51.72 98 GLU A O 1
ATOM 765 N N . ALA A 1 99 ? 24.592 15.505 1.995 1.00 54.72 99 ALA A N 1
ATOM 766 C CA . ALA A 1 99 ? 25.436 16.699 2.088 1.00 54.72 99 ALA A CA 1
ATOM 767 C C . ALA A 1 99 ? 25.719 17.113 3.547 1.00 54.72 99 ALA A C 1
ATOM 769 O O . ALA A 1 99 ? 26.825 17.562 3.848 1.00 54.72 99 ALA A O 1
ATOM 770 N N . ASP A 1 100 ? 24.765 16.866 4.450 1.00 53.19 100 ASP A N 1
ATOM 771 C CA . ASP A 1 100 ? 24.875 17.135 5.890 1.00 53.19 100 ASP A CA 1
ATOM 772 C C . ASP A 1 100 ? 25.338 15.906 6.709 1.00 53.19 100 ASP A C 1
ATOM 774 O O . ASP A 1 100 ? 25.376 15.937 7.940 1.00 53.19 100 ASP A O 1
ATOM 778 N N . GLY A 1 101 ? 25.703 14.798 6.049 1.00 52.38 101 GLY A N 1
ATOM 779 C CA . GLY A 1 101 ? 26.186 13.573 6.700 1.00 52.38 101 GLY A CA 1
ATOM 780 C C . GLY A 1 101 ? 25.108 12.751 7.421 1.00 52.38 101 GLY A C 1
ATOM 781 O O . GLY A 1 101 ? 25.429 11.817 8.162 1.00 52.38 101 GLY A O 1
ATOM 782 N N . HIS A 1 102 ? 23.829 13.062 7.214 1.00 53.06 102 HIS A N 1
ATOM 783 C CA . HIS A 1 102 ? 22.718 12.321 7.790 1.00 53.06 102 HIS A CA 1
ATOM 784 C C . HIS A 1 102 ? 22.380 11.095 6.954 1.00 53.06 102 HIS A C 1
ATOM 786 O O . HIS A 1 102 ? 22.147 11.149 5.747 1.00 53.06 102 HIS A O 1
ATOM 792 N N . ALA A 1 103 ? 22.302 9.954 7.631 1.00 60.81 103 ALA A N 1
ATOM 793 C CA . ALA A 1 103 ? 21.930 8.729 6.971 1.00 60.81 103 ALA A CA 1
ATOM 794 C C . ALA A 1 103 ? 20.437 8.764 6.553 1.00 60.81 103 ALA A C 1
ATOM 796 O O . ALA A 1 103 ? 19.586 9.253 7.289 1.00 60.81 103 ALA A O 1
ATOM 797 N N . PRO A 1 104 ? 20.080 8.165 5.416 1.00 59.09 104 PRO A N 1
ATOM 798 C CA . PRO A 1 104 ? 18.732 8.121 4.829 1.00 59.09 104 PRO A CA 1
ATOM 799 C C . PRO A 1 104 ? 17.574 7.734 5.753 1.00 59.09 104 PRO A C 1
ATOM 801 O O . PRO A 1 104 ? 16.438 8.170 5.578 1.00 59.09 104 PRO A O 1
ATOM 804 N N . HIS A 1 105 ? 17.860 6.892 6.745 1.00 62.84 105 HIS A N 1
ATOM 805 C CA . HIS A 1 105 ? 16.886 6.465 7.743 1.00 62.84 105 HIS A CA 1
ATOM 806 C C . HIS A 1 105 ? 16.507 7.592 8.721 1.00 62.84 105 HIS A C 1
ATOM 808 O O . HIS A 1 105 ? 15.458 7.506 9.349 1.00 62.84 105 HIS A O 1
ATOM 814 N N . VAL A 1 106 ? 17.317 8.651 8.833 1.00 66.62 106 VAL A N 1
ATOM 815 C CA . VAL A 1 106 ? 17.067 9.820 9.692 1.00 66.62 106 VAL A CA 1
ATOM 816 C C . VAL A 1 106 ? 15.932 10.679 9.131 1.00 66.62 106 VAL A C 1
ATOM 818 O O . VAL A 1 106 ? 15.010 11.011 9.867 1.00 66.62 106 VAL A O 1
ATOM 821 N N . VAL A 1 107 ? 15.943 10.973 7.824 1.00 67.00 107 VAL A N 1
ATOM 822 C CA . VAL A 1 107 ? 14.865 11.726 7.140 1.00 67.00 107 VAL A CA 1
ATOM 823 C C . VAL A 1 107 ? 13.531 11.016 7.298 1.00 67.00 107 VAL A C 1
ATOM 825 O O . VAL A 1 107 ? 12.503 11.591 7.644 1.00 67.00 107 VAL A O 1
ATOM 828 N N . HIS A 1 108 ? 13.586 9.720 7.046 1.00 69.62 108 HIS A N 1
ATOM 829 C CA . HIS A 1 108 ? 12.466 8.819 7.140 1.00 69.62 108 HIS A CA 1
ATOM 830 C C . HIS A 1 108 ? 11.887 8.792 8.559 1.00 69.62 108 HIS A C 1
ATOM 832 O O . HIS A 1 108 ? 10.687 8.965 8.743 1.00 69.62 108 HIS A O 1
ATOM 838 N N . HIS A 1 109 ? 12.745 8.654 9.573 1.00 72.62 109 HIS A N 1
ATOM 839 C CA . HIS A 1 109 ? 12.334 8.723 10.969 1.00 72.62 109 HIS A CA 1
ATOM 840 C C . HIS A 1 109 ? 11.660 10.058 11.300 1.00 72.62 109 HIS A C 1
ATOM 842 O O . HIS A 1 109 ? 10.543 10.056 11.803 1.00 72.62 109 HIS A O 1
ATOM 848 N N . HIS A 1 110 ? 12.278 11.181 10.927 1.00 76.62 110 HIS A N 1
ATOM 849 C CA . HIS A 1 110 ? 11.753 12.519 11.199 1.00 76.62 110 HIS A CA 1
ATOM 850 C C . HIS A 1 110 ? 10.353 12.755 10.607 1.00 76.62 110 HIS A C 1
ATOM 852 O O . HIS A 1 110 ? 9.469 13.301 11.272 1.00 76.62 110 HIS A O 1
ATOM 858 N N . ASN A 1 111 ? 10.110 12.304 9.372 1.00 77.25 111 ASN A N 1
ATOM 859 C CA . ASN A 1 111 ? 8.791 12.423 8.745 1.00 77.25 111 ASN A CA 1
ATOM 860 C C . ASN A 1 111 ? 7.726 11.601 9.479 1.00 77.25 111 ASN A C 1
ATOM 862 O O . ASN A 1 111 ? 6.581 12.035 9.608 1.00 77.25 111 ASN A O 1
ATOM 866 N N . LEU A 1 112 ? 8.101 10.431 9.992 1.00 77.56 112 LEU A N 1
ATOM 867 C CA . LEU A 1 112 ? 7.190 9.537 10.706 1.00 77.56 112 LEU A CA 1
ATOM 868 C C . LEU A 1 112 ? 6.928 10.025 12.133 1.00 77.56 112 LEU A C 1
ATOM 870 O O . LEU A 1 112 ? 5.798 9.924 12.604 1.00 77.56 112 LEU A O 1
ATOM 874 N N . GLU A 1 113 ? 7.921 10.624 12.792 1.00 79.12 113 GLU A N 1
ATOM 875 C CA . GLU A 1 113 ? 7.730 11.351 14.052 1.00 79.12 113 GLU A CA 1
ATOM 876 C C . GLU A 1 113 ? 6.783 12.542 13.867 1.00 79.12 113 GLU A C 1
ATOM 878 O O . GLU A 1 113 ? 5.872 12.742 14.673 1.00 79.12 113 GLU A O 1
ATOM 883 N N . THR A 1 114 ? 6.953 13.299 12.779 1.00 82.81 114 THR A N 1
ATOM 884 C CA . THR A 1 114 ? 6.077 14.428 12.435 1.00 82.81 114 THR A CA 1
ATOM 885 C C . THR A 1 114 ? 4.644 13.954 12.204 1.00 82.81 114 THR A C 1
ATOM 887 O O . THR A 1 114 ? 3.719 14.474 12.826 1.00 82.81 114 THR A O 1
ATOM 890 N N . LEU A 1 115 ? 4.455 12.911 11.387 1.00 82.31 115 LEU A N 1
ATOM 891 C CA . LEU A 1 115 ? 3.147 12.290 11.166 1.00 8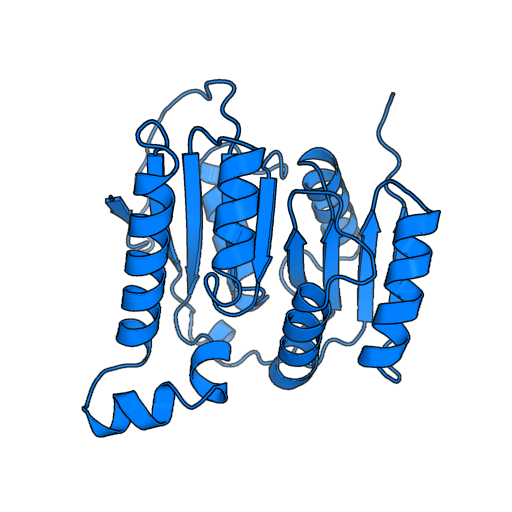2.31 115 LEU A CA 1
ATOM 892 C C . LEU A 1 115 ? 2.535 11.781 12.480 1.00 82.31 115 LEU A C 1
ATOM 894 O O . LEU A 1 115 ? 1.364 12.031 12.748 1.00 82.31 115 LEU A O 1
ATOM 898 N N . GLY A 1 116 ? 3.320 11.106 13.323 1.00 80.81 116 GLY A N 1
ATOM 899 C CA . GLY A 1 116 ? 2.872 10.616 14.626 1.00 80.81 116 GLY A CA 1
ATOM 900 C C . GLY A 1 116 ? 2.429 11.739 15.568 1.00 80.81 116 GLY A C 1
ATOM 901 O O . GLY A 1 116 ? 1.413 11.602 16.246 1.00 80.81 116 GLY A O 1
ATOM 902 N N . SER A 1 117 ? 3.151 12.863 15.581 1.00 83.25 117 SER A N 1
ATOM 903 C CA . SER A 1 117 ? 2.793 14.060 16.351 1.00 83.25 117 SER A CA 1
ATOM 904 C C . SER A 1 117 ? 1.469 14.665 15.877 1.00 83.25 117 SER A C 1
ATOM 906 O O . SER A 1 117 ? 0.590 14.939 16.693 1.00 83.25 117 SER A O 1
ATOM 908 N N . GLU A 1 118 ? 1.289 14.817 14.563 1.00 87.31 118 GLU A N 1
ATOM 909 C CA . GLU A 1 118 ? 0.047 15.339 13.980 1.00 87.31 118 GLU A CA 1
ATOM 910 C C . GLU A 1 118 ? -1.147 14.419 14.250 1.00 87.31 118 GLU A C 1
ATOM 912 O O . GLU A 1 118 ? -2.205 14.880 14.680 1.00 87.31 118 GLU A O 1
ATOM 917 N N . LEU A 1 119 ? -0.973 13.107 14.093 1.00 82.75 119 LEU A N 1
ATOM 918 C CA . LEU A 1 119 ? -2.028 12.151 14.409 1.00 82.75 119 LEU A CA 1
ATOM 919 C C . LEU A 1 119 ? -2.391 12.188 15.905 1.00 82.75 119 LEU A C 1
ATOM 921 O O . LEU A 1 119 ? -3.572 12.222 16.255 1.00 82.75 119 LEU A O 1
ATOM 925 N N . HIS A 1 120 ? -1.402 12.260 16.803 1.00 82.69 120 HIS A N 1
ATOM 926 C CA . HIS A 1 120 ? -1.656 12.350 18.244 1.00 82.69 120 HIS A CA 1
ATOM 927 C C . HIS A 1 120 ? -2.465 13.599 18.630 1.00 82.69 120 HIS A C 1
ATOM 929 O O . HIS A 1 120 ? -3.310 13.525 19.522 1.00 82.69 120 HIS A O 1
ATOM 935 N N . LYS A 1 121 ? -2.264 14.728 17.933 1.00 85.75 121 LYS A N 1
ATOM 936 C CA . LYS A 1 121 ? -3.082 15.940 18.116 1.00 85.75 121 LYS A CA 1
ATOM 937 C C . LYS A 1 121 ? -4.536 15.735 17.683 1.00 85.75 121 LYS A C 1
ATOM 939 O O . LYS A 1 121 ? -5.426 16.311 18.303 1.00 85.75 121 LYS A O 1
ATOM 944 N N . LEU A 1 122 ? -4.781 14.940 16.638 1.00 81.69 122 LEU A N 1
ATOM 945 C CA . LEU A 1 122 ? -6.131 14.663 16.133 1.00 81.69 122 LEU A CA 1
ATOM 946 C C . LEU A 1 122 ? -6.936 13.754 17.062 1.00 81.69 122 LEU A C 1
ATOM 948 O O . LEU A 1 122 ? -8.144 13.938 17.203 1.00 81.69 122 LEU A O 1
ATOM 952 N N . ASN A 1 123 ? -6.285 12.771 17.683 1.00 78.38 123 ASN A N 1
ATOM 953 C CA . ASN A 1 123 ? -6.945 11.857 18.604 1.00 78.38 123 ASN A CA 1
ATOM 954 C C . ASN A 1 123 ? -6.001 11.441 19.737 1.00 78.38 123 ASN A C 1
ATOM 956 O O . ASN A 1 123 ? -5.166 10.546 19.586 1.00 78.38 123 ASN A O 1
ATOM 960 N N . THR A 1 124 ? -6.164 12.087 20.894 1.00 77.06 124 THR A N 1
ATOM 961 C CA . THR A 1 124 ? -5.360 11.829 22.098 1.00 77.06 124 THR A CA 1
ATOM 962 C C . THR A 1 124 ? -5.640 10.461 22.723 1.00 77.06 124 THR A C 1
ATOM 964 O O . THR A 1 124 ? -4.820 9.981 23.504 1.00 77.06 124 THR A O 1
ATOM 967 N N . GLY A 1 125 ? -6.768 9.828 22.376 1.00 80.88 125 GLY A N 1
ATOM 968 C CA . GLY A 1 125 ? -7.132 8.478 22.810 1.00 80.88 125 GLY A CA 1
ATOM 969 C C . GLY A 1 125 ? -6.557 7.358 21.940 1.00 80.88 125 GLY A C 1
ATOM 970 O O . GLY A 1 125 ? -6.619 6.201 22.343 1.00 80.88 125 GLY A O 1
ATOM 971 N N . THR A 1 126 ? -5.992 7.680 20.774 1.00 82.88 126 THR A N 1
ATOM 972 C CA . THR A 1 126 ? -5.399 6.688 19.871 1.00 82.88 126 THR A CA 1
ATOM 973 C C . THR A 1 126 ? -3.999 6.298 20.327 1.00 82.88 126 THR A C 1
ATOM 975 O O . THR A 1 126 ? -3.138 7.147 20.576 1.00 82.88 126 THR A O 1
ATOM 978 N N . GLU A 1 127 ? -3.738 4.996 20.379 1.00 84.81 127 GLU A N 1
ATOM 979 C CA . GLU A 1 127 ? -2.393 4.468 20.552 1.00 84.81 127 GLU A CA 1
ATOM 980 C C . GLU A 1 127 ? -1.613 4.518 19.225 1.00 84.81 127 GLU A C 1
ATOM 982 O O . GLU A 1 127 ? -2.136 4.192 18.160 1.00 84.81 127 GLU A O 1
ATOM 987 N N . TYR A 1 128 ? -0.330 4.884 19.288 1.00 80.69 128 TYR A N 1
ATOM 988 C CA . TYR A 1 128 ? 0.560 4.969 18.127 1.00 80.69 128 TYR A CA 1
ATOM 989 C C . TYR A 1 128 ? 1.750 4.034 18.284 1.00 80.69 128 TYR A C 1
ATOM 991 O O . TYR A 1 128 ? 2.571 4.217 19.191 1.00 80.69 128 TYR A O 1
ATOM 999 N N . ARG A 1 129 ? 1.875 3.075 17.362 1.00 83.19 129 ARG A N 1
ATOM 1000 C CA . ARG A 1 129 ? 3.022 2.164 17.289 1.00 83.19 129 ARG A CA 1
ATOM 1001 C C . ARG A 1 129 ? 3.753 2.325 15.974 1.00 83.19 129 ARG A C 1
ATOM 1003 O O . ARG A 1 129 ? 3.186 2.091 14.907 1.00 83.19 129 ARG A O 1
ATOM 1010 N N . TYR A 1 130 ? 5.030 2.664 16.072 1.00 82.12 130 TYR A N 1
ATOM 1011 C CA . TYR A 1 130 ? 5.920 2.766 14.928 1.00 82.12 130 TYR A CA 1
ATOM 1012 C C . TYR A 1 130 ? 6.841 1.549 14.856 1.00 82.12 130 TYR A C 1
ATOM 1014 O O . TYR A 1 130 ? 7.429 1.157 15.865 1.00 82.12 130 TYR A O 1
ATOM 1022 N N . ASN A 1 131 ? 6.959 0.966 13.663 1.00 82.56 131 ASN A N 1
ATOM 1023 C CA . ASN A 1 131 ? 7.800 -0.191 13.388 1.00 82.56 131 ASN A CA 1
ATOM 1024 C C . ASN A 1 131 ? 8.632 0.059 12.133 1.00 82.56 131 ASN A C 1
ATOM 1026 O O . ASN A 1 131 ? 8.089 0.220 11.041 1.00 82.56 131 ASN A O 1
ATOM 1030 N N . LEU A 1 132 ? 9.954 0.027 12.296 1.00 82.31 132 LEU A N 1
ATOM 1031 C CA . LEU A 1 132 ? 10.902 0.019 11.188 1.00 82.31 132 LEU A CA 1
ATOM 1032 C C . LEU A 1 132 ? 11.332 -1.424 10.917 1.00 82.31 132 LEU A C 1
ATOM 1034 O O . LEU A 1 132 ? 12.018 -2.041 11.734 1.00 82.31 132 LEU A O 1
ATOM 1038 N N . LEU A 1 133 ? 10.917 -1.968 9.777 1.00 83.50 133 LEU A N 1
ATOM 1039 C CA . LEU A 1 133 ? 11.229 -3.334 9.383 1.00 83.50 133 LEU A CA 1
ATOM 1040 C C . LEU A 1 133 ? 12.622 -3.406 8.734 1.00 83.50 133 LEU A C 1
ATOM 1042 O O . LEU A 1 133 ? 12.888 -2.696 7.755 1.00 83.50 133 LEU A O 1
ATOM 1046 N N . PRO A 1 134 ? 13.515 -4.286 9.223 1.00 82.44 134 PRO A N 1
ATOM 1047 C CA . PRO A 1 134 ? 14.808 -4.488 8.591 1.00 82.44 134 PRO A CA 1
ATOM 1048 C C . PRO A 1 134 ? 14.641 -5.249 7.272 1.00 82.44 134 PRO A C 1
ATOM 1050 O O . PRO A 1 134 ? 13.922 -6.247 7.204 1.00 82.44 134 PRO A O 1
ATOM 1053 N N . LEU A 1 135 ? 15.371 -4.831 6.234 1.00 81.75 135 LEU A N 1
ATOM 1054 C CA . LEU A 1 135 ? 15.500 -5.607 4.998 1.00 81.75 135 LEU A CA 1
ATOM 1055 C C . LEU A 1 135 ? 16.780 -6.441 5.016 1.00 81.75 135 LEU A C 1
ATOM 1057 O O . LEU A 1 135 ? 17.889 -5.921 5.205 1.00 81.75 135 LEU A O 1
ATOM 1061 N N . ASN A 1 136 ? 16.654 -7.739 4.748 1.00 83.94 136 ASN A N 1
ATOM 1062 C CA . ASN A 1 136 ? 17.812 -8.612 4.602 1.00 83.94 136 ASN A CA 1
ATOM 1063 C C . ASN A 1 136 ? 18.537 -8.374 3.261 1.00 83.94 136 ASN A C 1
ATOM 1065 O O . ASN A 1 136 ? 18.028 -7.749 2.328 1.00 83.94 136 ASN A O 1
ATOM 1069 N N . LYS A 1 137 ? 19.759 -8.907 3.133 1.00 85.62 137 LYS A N 1
ATOM 1070 C CA . LYS A 1 137 ? 20.606 -8.717 1.939 1.00 85.62 137 LYS A CA 1
ATOM 1071 C C . LYS A 1 137 ? 19.945 -9.193 0.637 1.00 85.62 137 LYS A C 1
ATOM 1073 O O . LYS A 1 137 ? 20.240 -8.641 -0.420 1.00 85.62 137 LYS A O 1
ATOM 1078 N N . LYS A 1 138 ? 19.094 -10.225 0.685 1.00 87.38 138 LYS A N 1
ATOM 1079 C CA . LYS A 1 138 ? 18.376 -10.732 -0.494 1.00 87.38 138 LYS A CA 1
ATOM 1080 C C . LYS A 1 138 ? 17.248 -9.780 -0.886 1.00 87.38 138 LYS A C 1
ATOM 1082 O O . LYS A 1 138 ? 17.092 -9.505 -2.069 1.00 87.38 138 LYS A O 1
ATOM 1087 N N . GLU A 1 139 ? 16.502 -9.260 0.084 1.00 87.56 139 GLU A N 1
ATOM 1088 C CA . GLU A 1 139 ? 15.425 -8.287 -0.132 1.00 87.56 139 GLU A CA 1
ATOM 1089 C C . GLU A 1 139 ? 15.948 -6.978 -0.718 1.00 87.56 139 GLU A C 1
ATOM 1091 O O . GLU A 1 139 ? 15.412 -6.525 -1.723 1.00 87.56 139 GLU A O 1
ATOM 1096 N N . ARG A 1 140 ? 17.052 -6.432 -0.194 1.00 85.19 140 ARG A N 1
ATOM 1097 C CA . ARG A 1 140 ? 17.665 -5.190 -0.714 1.00 85.19 140 ARG A CA 1
ATOM 1098 C C . ARG A 1 140 ? 18.052 -5.253 -2.192 1.00 85.19 140 ARG A C 1
ATOM 1100 O O . ARG A 1 140 ? 18.101 -4.228 -2.852 1.00 85.19 140 ARG A O 1
ATOM 1107 N N . LYS A 1 141 ? 18.324 -6.454 -2.712 1.00 87.25 141 LYS A N 1
ATOM 1108 C CA . LYS A 1 141 ? 18.681 -6.684 -4.122 1.00 87.25 141 LYS A CA 1
ATOM 1109 C C . LYS A 1 141 ? 17.472 -6.873 -5.041 1.00 87.25 141 LYS A C 1
ATOM 1111 O O . LYS A 1 141 ? 17.645 -6.998 -6.253 1.00 87.25 141 LYS A O 1
ATOM 1116 N N . ARG A 1 142 ? 16.259 -6.988 -4.493 1.00 89.00 142 ARG A N 1
ATOM 1117 C CA . ARG A 1 142 ? 15.036 -7.126 -5.290 1.00 89.00 142 ARG A CA 1
ATOM 1118 C C . ARG A 1 142 ? 14.544 -5.729 -5.654 1.00 89.00 142 ARG A C 1
ATOM 1120 O O . ARG A 1 142 ? 14.271 -4.927 -4.775 1.00 89.00 142 ARG A O 1
ATOM 1127 N N . HIS A 1 143 ? 14.391 -5.478 -6.947 1.00 88.31 143 HIS A N 1
ATOM 1128 C CA . HIS A 1 143 ? 13.870 -4.211 -7.482 1.00 88.31 143 HIS A CA 1
ATOM 1129 C C . HIS A 1 143 ? 12.709 -4.432 -8.454 1.00 88.31 143 HIS A C 1
ATOM 1131 O O . HIS A 1 143 ? 12.332 -3.528 -9.184 1.00 88.31 143 HIS A O 1
ATOM 1137 N N . THR A 1 144 ? 12.199 -5.662 -8.537 1.00 92.75 144 THR A N 1
ATOM 1138 C CA . THR A 1 144 ? 11.061 -5.990 -9.394 1.00 92.75 144 THR A CA 1
ATOM 1139 C C . THR A 1 144 ? 9.997 -6.706 -8.584 1.00 92.75 144 THR A C 1
ATOM 1141 O O . THR A 1 144 ? 10.304 -7.684 -7.892 1.00 92.75 144 THR A O 1
ATOM 1144 N N . CYS A 1 145 ? 8.765 -6.218 -8.667 1.00 94.44 145 CYS A N 1
ATOM 1145 C CA . CYS A 1 145 ? 7.588 -6.891 -8.142 1.00 94.44 145 CYS A CA 1
ATOM 1146 C C . CYS A 1 145 ? 6.846 -7.605 -9.282 1.00 94.44 145 CYS A C 1
ATOM 1148 O O . CYS A 1 145 ? 6.985 -7.278 -10.463 1.00 94.44 145 CYS A O 1
ATOM 1150 N N . ALA A 1 146 ? 6.082 -8.645 -8.950 1.00 96.94 146 ALA A N 1
ATOM 1151 C CA . ALA A 1 146 ? 5.275 -9.336 -9.953 1.00 96.94 146 ALA A CA 1
ATOM 1152 C C . ALA A 1 146 ? 4.000 -8.552 -10.287 1.00 96.94 146 ALA A C 1
ATOM 1154 O O . ALA A 1 146 ? 3.528 -8.627 -11.421 1.00 96.94 146 ALA A O 1
ATOM 1155 N N . ALA A 1 147 ? 3.471 -7.789 -9.331 1.00 98.00 147 ALA A N 1
ATOM 1156 C CA . ALA A 1 147 ? 2.285 -6.972 -9.525 1.00 98.00 147 ALA A CA 1
ATOM 1157 C C . ALA A 1 147 ? 2.257 -5.750 -8.599 1.00 98.00 147 ALA A C 1
ATOM 1159 O O . ALA A 1 147 ? 2.974 -5.709 -7.603 1.00 98.00 147 ALA A O 1
ATOM 1160 N N . THR A 1 148 ? 1.361 -4.816 -8.891 1.00 98.12 148 THR A N 1
ATOM 1161 C CA . THR A 1 148 ? 0.912 -3.778 -7.957 1.00 98.12 148 THR A CA 1
ATOM 1162 C C . THR A 1 148 ? -0.568 -3.992 -7.683 1.00 98.12 148 THR A C 1
ATOM 1164 O O . THR A 1 148 ? -1.342 -4.239 -8.607 1.00 98.12 148 THR A O 1
AT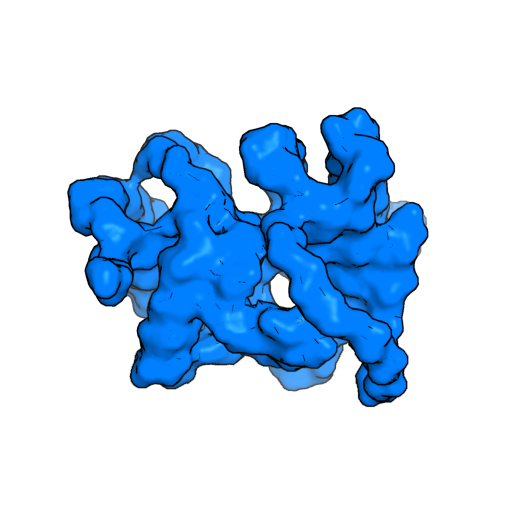OM 1167 N N . THR A 1 149 ? -0.975 -3.932 -6.421 1.00 97.06 149 THR A N 1
ATOM 1168 C CA . THR A 1 149 ? -2.384 -4.005 -6.026 1.00 97.06 149 THR A CA 1
ATOM 1169 C C . THR A 1 149 ? -2.856 -2.655 -5.541 1.00 97.06 149 THR A C 1
ATOM 1171 O O . THR A 1 149 ? -2.216 -2.071 -4.669 1.00 97.06 149 THR A O 1
ATOM 1174 N N . ILE A 1 150 ? -3.994 -2.209 -6.051 1.00 95.38 150 ILE A N 1
ATOM 1175 C CA . ILE A 1 150 ? -4.732 -1.060 -5.540 1.00 95.38 150 ILE A CA 1
ATOM 1176 C C . ILE A 1 150 ? -5.932 -1.615 -4.776 1.00 95.38 150 ILE A C 1
ATOM 1178 O O . ILE A 1 150 ? -6.721 -2.364 -5.347 1.00 95.38 150 ILE A O 1
ATOM 1182 N N . ILE A 1 151 ? -6.038 -1.302 -3.487 1.00 93.56 151 ILE A N 1
ATOM 1183 C CA . ILE A 1 151 ? -7.092 -1.799 -2.592 1.00 93.56 151 ILE A CA 1
ATOM 1184 C C . ILE A 1 151 ? -7.828 -0.599 -2.008 1.00 93.56 151 ILE A C 1
ATOM 1186 O O . ILE A 1 151 ? -7.217 0.214 -1.312 1.00 93.56 151 ILE A O 1
ATOM 1190 N N . LEU A 1 152 ? -9.129 -0.487 -2.265 1.00 86.56 152 LEU A N 1
ATOM 1191 C CA . LEU A 1 152 ? -9.933 0.614 -1.742 1.00 86.56 152 LEU A CA 1
ATOM 1192 C C . LEU A 1 152 ? -11.015 0.128 -0.795 1.00 86.56 152 LEU A C 1
ATOM 1194 O O . LEU A 1 152 ? -11.792 -0.763 -1.126 1.00 86.56 152 LEU A O 1
ATOM 1198 N N . GLY A 1 153 ? -11.102 0.799 0.348 1.00 82.69 153 GLY A N 1
ATOM 1199 C CA . GLY A 1 153 ? -12.224 0.693 1.260 1.00 82.69 153 GLY A CA 1
ATOM 1200 C C . GLY A 1 153 ? -11.930 -0.116 2.515 1.00 82.69 153 GLY A C 1
ATOM 1201 O O . GLY A 1 153 ? -10.867 -0.015 3.126 1.00 82.69 153 GLY A O 1
ATOM 1202 N N . GLU A 1 154 ? -12.954 -0.839 2.945 1.00 87.44 154 GLU A N 1
ATOM 1203 C CA . GLU A 1 154 ? -13.110 -1.326 4.311 1.00 87.44 154 GLU A CA 1
ATOM 1204 C C . GLU A 1 154 ? -12.268 -2.591 4.596 1.00 87.44 154 GLU A C 1
ATOM 1206 O O . GLU A 1 154 ? -11.782 -3.246 3.662 1.00 87.44 154 GLU A O 1
ATOM 1211 N N . PRO A 1 155 ? -12.050 -2.947 5.879 1.00 90.12 155 PRO A N 1
ATOM 1212 C CA . PRO A 1 155 ? -11.224 -4.090 6.280 1.00 90.12 155 PRO A CA 1
ATOM 1213 C C . PRO A 1 155 ? -11.555 -5.410 5.572 1.00 90.12 155 PRO A C 1
ATOM 1215 O O . PRO A 1 155 ? -10.668 -6.203 5.265 1.00 90.12 155 PRO A O 1
ATOM 1218 N N . GLU A 1 156 ? -12.821 -5.659 5.265 1.00 90.19 156 GLU A N 1
ATOM 1219 C CA . GLU A 1 156 ? -13.255 -6.855 4.553 1.00 90.19 156 GLU A CA 1
ATOM 1220 C C . GLU A 1 156 ? -12.777 -6.899 3.093 1.00 90.19 156 GLU A C 1
ATOM 1222 O O . GLU A 1 156 ? -12.490 -7.980 2.576 1.00 90.19 156 GLU A O 1
ATOM 1227 N N . ILE A 1 157 ? -12.590 -5.741 2.448 1.00 90.81 157 ILE A N 1
ATOM 1228 C CA . ILE A 1 157 ? -11.980 -5.652 1.115 1.00 90.81 157 ILE A CA 1
ATOM 1229 C C . ILE A 1 157 ? -10.481 -5.943 1.222 1.00 90.81 157 ILE A C 1
ATOM 1231 O O . ILE A 1 157 ? -9.942 -6.684 0.402 1.00 90.81 157 ILE A O 1
ATOM 1235 N N . VAL A 1 158 ? -9.809 -5.431 2.260 1.00 92.31 158 VAL A N 1
ATOM 1236 C CA . VAL A 1 158 ? -8.390 -5.731 2.535 1.00 92.31 158 VAL A CA 1
ATOM 1237 C C . VAL A 1 158 ? -8.181 -7.230 2.761 1.00 92.31 158 VAL A C 1
ATOM 1239 O O . VAL A 1 158 ? -7.249 -7.819 2.199 1.00 92.31 158 VAL A O 1
ATOM 1242 N N . LYS A 1 159 ? -9.065 -7.862 3.537 1.00 92.25 159 LYS A N 1
ATOM 1243 C CA . LYS A 1 159 ? -9.086 -9.308 3.778 1.00 92.25 159 LYS A CA 1
ATOM 1244 C C . LYS A 1 159 ? -9.258 -10.102 2.485 1.00 92.25 159 LYS A C 1
ATOM 1246 O O . LYS A 1 159 ? -8.395 -10.918 2.155 1.00 92.25 159 LYS A O 1
ATOM 1251 N N . ALA A 1 160 ? -10.310 -9.815 1.721 1.00 93.19 160 ALA A N 1
ATOM 1252 C CA . ALA A 1 160 ? -10.603 -10.522 0.477 1.00 93.19 160 ALA A CA 1
ATOM 1253 C C . ALA A 1 160 ? -9.507 -10.316 -0.586 1.00 93.19 160 ALA A C 1
ATOM 1255 O O . ALA A 1 160 ? -9.107 -11.260 -1.268 1.00 93.19 160 ALA A O 1
ATOM 1256 N N . ALA A 1 161 ? -8.950 -9.105 -0.694 1.00 93.19 161 ALA A N 1
ATOM 1257 C CA . ALA A 1 161 ? -7.816 -8.828 -1.571 1.00 93.19 161 ALA A CA 1
ATOM 1258 C C . ALA A 1 161 ? -6.573 -9.626 -1.146 1.00 93.19 161 ALA A C 1
ATOM 1260 O O . ALA A 1 161 ? -5.903 -10.223 -1.986 1.00 93.19 161 ALA A O 1
ATOM 1261 N N . SER A 1 162 ? -6.284 -9.704 0.155 1.00 91.56 162 SER A N 1
ATOM 1262 C CA . SER A 1 162 ? -5.163 -10.499 0.675 1.00 91.56 162 SER A CA 1
ATOM 1263 C C . SER A 1 162 ? -5.321 -11.993 0.370 1.00 91.56 162 SER A C 1
ATOM 1265 O O . SER A 1 162 ? -4.342 -12.657 0.023 1.00 91.56 162 SER A O 1
ATOM 1267 N N . GLU A 1 163 ? -6.542 -12.526 0.459 1.00 93.06 163 GLU A N 1
ATOM 1268 C CA . GLU A 1 163 ? -6.885 -13.896 0.059 1.00 93.06 163 GLU A CA 1
ATOM 1269 C C . GLU A 1 163 ? -6.658 -14.126 -1.436 1.00 93.06 163 GLU A C 1
ATOM 1271 O O . GLU A 1 163 ? -5.846 -14.979 -1.799 1.00 93.06 163 GLU A O 1
ATOM 1276 N N . ALA A 1 164 ? -7.241 -13.286 -2.293 1.00 93.94 164 ALA A N 1
ATOM 1277 C CA . ALA A 1 164 ? -7.059 -13.370 -3.739 1.00 93.94 164 ALA A CA 1
ATOM 1278 C C . ALA A 1 164 ? -5.575 -13.289 -4.146 1.00 93.94 164 ALA A C 1
ATOM 1280 O O . ALA A 1 164 ? -5.113 -14.006 -5.035 1.00 93.94 164 ALA A O 1
ATOM 1281 N N . MET A 1 165 ? -4.788 -12.451 -3.470 1.00 93.88 165 MET A N 1
ATOM 1282 C CA . MET A 1 165 ? -3.352 -12.333 -3.723 1.00 93.88 165 MET A CA 1
ATOM 1283 C C . MET A 1 165 ? -2.555 -13.564 -3.281 1.00 93.88 165 MET A C 1
ATOM 1285 O O . MET A 1 165 ? -1.521 -13.864 -3.887 1.00 93.88 165 MET A O 1
ATOM 1289 N N . ARG A 1 166 ? -3.006 -14.302 -2.258 1.00 93.12 166 ARG A N 1
ATOM 1290 C CA . ARG A 1 166 ? -2.432 -15.614 -1.918 1.00 93.12 166 ARG A CA 1
ATOM 1291 C C . ARG A 1 166 ? -2.748 -16.644 -2.995 1.00 93.12 166 ARG A C 1
ATOM 1293 O O . ARG A 1 166 ? -1.819 -17.319 -3.435 1.00 93.12 166 ARG A O 1
ATOM 1300 N N . ASP A 1 167 ? -3.990 -16.694 -3.466 1.00 94.50 167 ASP A N 1
ATOM 1301 C CA . ASP A 1 167 ? -4.433 -17.649 -4.491 1.00 94.50 167 ASP A CA 1
ATOM 1302 C C . ASP A 1 167 ? -3.719 -17.435 -5.832 1.00 94.50 167 ASP A C 1
ATOM 1304 O O . ASP A 1 167 ? -3.393 -18.385 -6.542 1.00 94.50 167 ASP A O 1
ATOM 1308 N N . LEU A 1 168 ? -3.375 -16.184 -6.146 1.00 94.31 168 LEU A N 1
ATOM 1309 C CA . LEU A 1 168 ? -2.559 -15.825 -7.309 1.00 94.31 168 LEU A CA 1
ATOM 1310 C C . LEU A 1 168 ? -1.056 -16.120 -7.131 1.00 94.31 168 LEU A C 1
ATOM 1312 O O . LEU A 1 168 ? -0.269 -15.861 -8.042 1.00 94.31 168 LEU A O 1
ATOM 1316 N N . GLY A 1 169 ? -0.621 -16.617 -5.967 1.00 95.38 169 GLY A N 1
ATOM 1317 C CA . GLY A 1 169 ? 0.792 -16.861 -5.657 1.00 95.38 169 GLY A CA 1
ATOM 1318 C C . GLY A 1 169 ? 1.611 -15.581 -5.455 1.00 95.38 169 GLY A C 1
ATOM 1319 O O . GLY A 1 169 ? 2.837 -15.588 -5.576 1.00 95.38 169 GLY A O 1
ATOM 1320 N N . LEU A 1 170 ? 0.949 -14.461 -5.158 1.00 95.31 170 LEU A N 1
ATOM 1321 C CA . LEU A 1 170 ? 1.553 -13.132 -5.127 1.00 95.31 170 LEU A CA 1
ATOM 1322 C C . LEU A 1 170 ? 1.776 -12.583 -3.718 1.00 95.31 170 LEU A C 1
ATOM 1324 O O . LEU A 1 170 ? 2.403 -11.536 -3.606 1.00 95.31 170 LEU A O 1
ATOM 1328 N N . ALA A 1 171 ? 1.364 -13.281 -2.656 1.00 90.81 171 ALA A N 1
ATOM 1329 C CA . ALA A 1 171 ? 1.391 -12.835 -1.252 1.00 90.81 171 ALA A CA 1
ATOM 1330 C C . ALA A 1 171 ? 2.603 -11.970 -0.823 1.00 90.81 171 ALA A C 1
ATOM 1332 O O . ALA A 1 171 ? 2.442 -10.986 -0.110 1.00 90.81 171 ALA A O 1
ATOM 1333 N N . ASN A 1 172 ? 3.818 -12.294 -1.288 1.00 91.44 172 ASN A N 1
ATOM 1334 C CA . ASN A 1 172 ? 5.069 -11.627 -0.885 1.00 91.44 172 ASN A CA 1
ATOM 1335 C C . ASN A 1 172 ? 5.833 -10.944 -2.041 1.00 91.44 172 ASN A C 1
ATOM 1337 O O . ASN A 1 172 ? 7.039 -10.689 -1.938 1.00 91.44 172 ASN A O 1
ATOM 1341 N N . ASN A 1 173 ? 5.186 -10.737 -3.189 1.00 94.50 173 ASN A N 1
ATOM 1342 C CA . ASN A 1 173 ? 5.829 -10.171 -4.376 1.00 94.50 173 ASN A CA 1
ATOM 1343 C C . ASN A 1 173 ? 4.913 -9.215 -5.149 1.00 94.50 173 ASN A C 1
ATOM 1345 O O . ASN A 1 173 ? 4.831 -9.286 -6.376 1.00 94.50 173 ASN A O 1
ATOM 1349 N N . HIS A 1 174 ? 4.224 -8.339 -4.427 1.00 96.56 174 HIS A N 1
ATOM 1350 C CA . HIS A 1 174 ? 3.417 -7.283 -5.015 1.00 96.56 174 HIS A CA 1
ATOM 1351 C C . HIS A 1 174 ? 3.524 -6.001 -4.201 1.00 96.56 174 HIS A C 1
ATOM 1353 O O . HIS A 1 174 ? 3.604 -6.065 -2.974 1.00 96.56 174 HIS A O 1
ATOM 1359 N N . ASP A 1 175 ? 3.516 -4.860 -4.873 1.00 96.94 175 ASP A N 1
ATOM 1360 C CA . ASP A 1 175 ? 3.340 -3.594 -4.173 1.00 96.94 175 ASP A CA 1
ATOM 1361 C C . ASP A 1 175 ? 1.894 -3.440 -3.719 1.00 96.94 175 ASP A C 1
ATOM 1363 O O . ASP A 1 175 ? 0.983 -3.934 -4.386 1.00 96.94 175 ASP A O 1
ATOM 1367 N N . VAL A 1 176 ? 1.684 -2.729 -2.614 1.00 95.94 176 VAL A N 1
ATOM 1368 C CA . VAL A 1 176 ? 0.348 -2.459 -2.071 1.00 95.94 176 VAL A CA 1
ATOM 1369 C C . VAL A 1 176 ? 0.111 -0.961 -2.020 1.00 95.94 176 VAL A C 1
ATOM 1371 O O . VAL A 1 176 ? 0.750 -0.276 -1.237 1.00 95.94 176 VAL A O 1
ATOM 1374 N N . ILE A 1 177 ? -0.841 -0.467 -2.803 1.00 95.00 177 ILE A N 1
ATOM 1375 C CA . ILE A 1 177 ? -1.401 0.880 -2.694 1.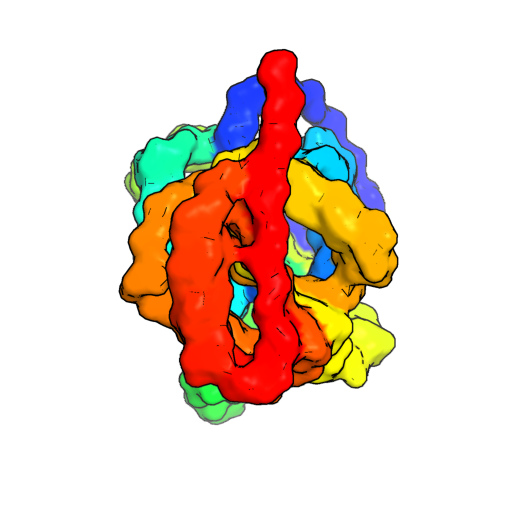00 95.00 177 ILE A CA 1
ATOM 1376 C C . ILE A 1 177 ? -2.792 0.717 -2.099 1.00 95.00 177 ILE A C 1
ATOM 1378 O O . ILE A 1 177 ? -3.594 -0.073 -2.597 1.00 95.00 177 ILE A O 1
ATOM 1382 N N . ALA A 1 178 ? -3.078 1.416 -1.007 1.00 93.38 178 ALA A N 1
ATOM 1383 C CA . ALA A 1 178 ? -4.333 1.215 -0.298 1.00 93.38 178 ALA A CA 1
ATOM 1384 C C . ALA A 1 178 ? -4.838 2.485 0.364 1.00 93.38 178 ALA A C 1
ATOM 1386 O O . ALA A 1 178 ? -4.039 3.342 0.767 1.00 93.38 178 ALA A O 1
ATOM 1387 N N . ARG A 1 179 ? -6.164 2.598 0.452 1.00 89.50 179 ARG A N 1
ATOM 1388 C CA . ARG A 1 179 ? -6.874 3.736 1.038 1.00 89.50 179 ARG A CA 1
ATOM 1389 C C . ARG A 1 179 ? -8.098 3.205 1.798 1.00 89.50 179 ARG A C 1
ATOM 1391 O O . ARG A 1 179 ? -8.872 2.453 1.208 1.00 89.50 179 ARG A O 1
ATOM 1398 N N . PRO A 1 180 ? -8.280 3.560 3.084 1.00 80.94 180 PRO A N 1
ATOM 1399 C CA . PRO A 1 180 ? -9.256 2.902 3.957 1.00 80.94 180 PRO A CA 1
ATOM 1400 C C . PRO A 1 180 ? -10.699 3.400 3.776 1.00 80.94 180 PRO A C 1
ATOM 1402 O O . PRO A 1 180 ? -11.605 2.932 4.462 1.00 80.94 180 PRO A O 1
ATOM 1405 N N . TYR A 1 181 ? -10.909 4.327 2.842 1.00 72.69 181 TYR A N 1
ATOM 1406 C CA . TYR A 1 181 ? -12.184 4.940 2.500 1.00 72.69 181 TYR A CA 1
ATOM 1407 C C . TYR A 1 181 ? -12.416 4.873 0.989 1.00 72.69 181 TYR A C 1
ATOM 1409 O O . TYR A 1 181 ? -11.484 4.679 0.202 1.00 72.69 181 TYR A O 1
ATOM 1417 N N . LEU A 1 182 ? -13.680 5.019 0.581 1.00 65.06 182 LEU A N 1
ATOM 1418 C CA . LEU A 1 182 ? -14.044 5.112 -0.829 1.00 65.06 182 LEU A CA 1
ATOM 1419 C C . LEU A 1 182 ? -13.499 6.420 -1.390 1.00 65.06 182 LEU A C 1
ATOM 1421 O O . LEU A 1 182 ? -14.049 7.495 -1.149 1.00 65.06 182 LEU A O 1
ATOM 1425 N N . LEU A 1 183 ? -12.412 6.315 -2.140 1.00 64.31 183 LEU A N 1
ATOM 1426 C CA . LEU A 1 183 ? -11.859 7.446 -2.852 1.00 64.31 183 LEU A CA 1
ATOM 1427 C C . LEU A 1 183 ? -12.544 7.655 -4.185 1.00 64.31 183 LEU A C 1
ATOM 1429 O O . LEU A 1 183 ? -12.928 6.715 -4.882 1.00 64.31 183 LEU A O 1
ATOM 1433 N N . SER A 1 184 ? -12.640 8.928 -4.553 1.00 67.00 184 SER A N 1
ATOM 1434 C CA . SER A 1 184 ? -12.963 9.299 -5.919 1.00 67.00 184 SER A CA 1
ATOM 1435 C C . SER A 1 184 ? -11.939 8.655 -6.862 1.00 67.00 184 SER A C 1
ATOM 1437 O O . SER A 1 184 ? -10.740 8.795 -6.623 1.00 67.00 184 SER A O 1
ATOM 1439 N N . PRO A 1 185 ? -12.358 8.048 -7.987 1.00 60.69 185 PRO A N 1
ATOM 1440 C CA . PRO A 1 185 ? -11.443 7.604 -9.043 1.00 60.69 185 PRO A CA 1
ATOM 1441 C C . PRO A 1 185 ? -10.566 8.720 -9.635 1.00 60.69 185 PRO A C 1
ATOM 1443 O O . PRO A 1 185 ? -9.669 8.454 -10.433 1.00 60.69 185 PRO A O 1
ATOM 1446 N N . ARG A 1 186 ? -10.846 9.977 -9.270 1.00 68.00 186 ARG A N 1
ATOM 1447 C CA . ARG A 1 186 ? -10.072 11.169 -9.622 1.00 68.00 186 ARG A CA 1
ATOM 1448 C C . ARG A 1 186 ? -9.052 11.577 -8.553 1.00 68.00 186 ARG A C 1
ATOM 1450 O O . ARG A 1 186 ? -8.417 12.606 -8.728 1.00 68.00 186 ARG A O 1
ATOM 1457 N N . ASP A 1 187 ? -8.923 10.841 -7.450 1.00 73.81 187 ASP A N 1
ATOM 1458 C CA . ASP A 1 187 ? -7.892 11.116 -6.447 1.00 73.81 187 ASP A CA 1
ATOM 1459 C C . ASP A 1 187 ? -6.501 10.876 -7.053 1.00 73.81 187 ASP A C 1
ATOM 1461 O O . ASP A 1 187 ? -6.124 9.747 -7.374 1.00 73.81 187 ASP A O 1
ATOM 1465 N N . GLU A 1 188 ? -5.743 11.959 -7.215 1.00 77.25 188 GLU A N 1
ATOM 1466 C CA . GLU A 1 188 ? -4.416 11.944 -7.831 1.00 77.25 188 GLU A CA 1
ATOM 1467 C C . GLU A 1 188 ? -3.351 11.254 -6.966 1.00 77.25 188 GLU A C 1
ATOM 1469 O O . GLU A 1 188 ? -2.328 10.797 -7.478 1.00 77.25 188 GLU A O 1
ATOM 1474 N N . SER A 1 189 ? -3.580 11.107 -5.658 1.00 82.38 189 SER A N 1
ATOM 1475 C CA . SER A 1 189 ? -2.594 10.530 -4.742 1.00 82.38 189 SER A CA 1
ATOM 1476 C C . SER A 1 189 ? -2.325 9.049 -5.007 1.00 82.38 189 SER A C 1
ATOM 1478 O O . SER A 1 189 ? -1.201 8.589 -4.806 1.00 82.38 189 SER A O 1
ATOM 1480 N N . ILE A 1 190 ? -3.328 8.295 -5.471 1.00 88.75 190 ILE A N 1
ATOM 1481 C CA . ILE A 1 190 ? -3.152 6.891 -5.879 1.00 88.75 190 ILE A CA 1
ATOM 1482 C C . ILE A 1 190 ? -2.254 6.8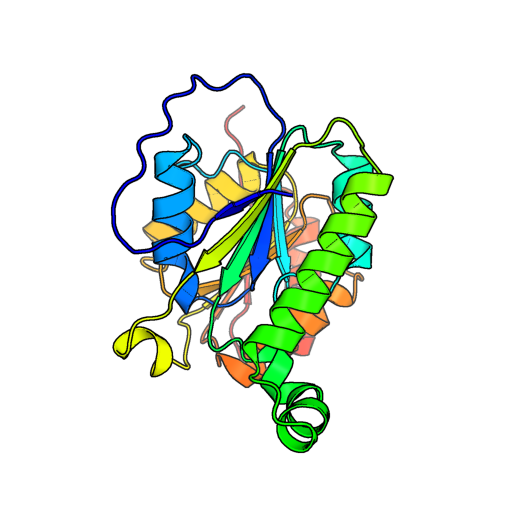18 -7.116 1.00 88.75 190 ILE A C 1
ATOM 1484 O O . ILE A 1 190 ? -1.416 5.922 -7.219 1.00 88.75 190 ILE A O 1
ATOM 1488 N N . TRP A 1 191 ? -2.411 7.761 -8.046 1.00 90.62 191 TRP A N 1
ATOM 1489 C CA . TRP A 1 191 ? -1.661 7.777 -9.300 1.00 90.62 191 TRP A CA 1
ATOM 1490 C C . TRP A 1 191 ? -0.197 8.129 -9.070 1.00 90.62 191 TRP A C 1
ATOM 1492 O O . TRP A 1 191 ? 0.665 7.448 -9.615 1.00 90.62 191 TRP A O 1
ATOM 1502 N N . ASN A 1 192 ? 0.091 9.059 -8.159 1.00 90.00 192 ASN A N 1
ATOM 1503 C CA . ASN A 1 192 ? 1.464 9.343 -7.735 1.00 90.00 192 ASN A CA 1
ATOM 1504 C C . ASN A 1 192 ? 2.143 8.103 -7.121 1.00 90.00 192 ASN A C 1
ATOM 1506 O O . ASN A 1 192 ? 3.272 7.765 -7.481 1.00 90.00 192 ASN A O 1
ATOM 1510 N N . ASP A 1 193 ? 1.453 7.377 -6.231 1.00 92.56 193 ASP A N 1
ATOM 1511 C CA . ASP A 1 193 ? 1.971 6.124 -5.659 1.00 92.56 193 ASP A CA 1
ATOM 1512 C C . ASP A 1 193 ? 2.193 5.051 -6.746 1.00 92.56 193 ASP A C 1
ATOM 1514 O O . ASP A 1 193 ? 3.187 4.314 -6.714 1.00 92.56 193 ASP A O 1
ATOM 1518 N N . LEU A 1 194 ? 1.291 4.974 -7.731 1.00 94.50 194 LEU A N 1
ATOM 1519 C CA . LEU A 1 194 ? 1.404 4.053 -8.859 1.00 94.50 194 LEU A CA 1
ATOM 1520 C C . LEU A 1 194 ? 2.600 4.400 -9.751 1.00 94.50 194 LEU A C 1
ATOM 1522 O O . LEU A 1 194 ? 3.376 3.507 -10.073 1.00 94.50 194 LEU A O 1
ATOM 1526 N N . GLU A 1 195 ? 2.806 5.666 -10.109 1.00 93.56 195 GLU A N 1
ATOM 1527 C CA . GLU A 1 195 ? 3.973 6.114 -10.879 1.00 93.56 195 GLU A CA 1
ATOM 1528 C C . GLU A 1 195 ? 5.291 5.775 -10.174 1.00 93.56 195 GLU A C 1
ATOM 1530 O O . GLU A 1 195 ? 6.240 5.294 -10.804 1.00 93.56 195 GLU A O 1
ATOM 1535 N N . ILE A 1 196 ? 5.340 5.949 -8.851 1.00 91.75 196 ILE A N 1
ATOM 1536 C CA . ILE A 1 196 ? 6.496 5.570 -8.035 1.00 91.75 196 ILE A CA 1
ATOM 1537 C C . ILE A 1 196 ? 6.727 4.055 -8.100 1.00 91.75 196 ILE A C 1
ATOM 1539 O O . ILE A 1 196 ? 7.853 3.623 -8.358 1.00 91.75 196 ILE A O 1
ATOM 1543 N N . SER A 1 197 ? 5.680 3.243 -7.929 1.00 94.62 197 SER A N 1
ATOM 1544 C CA . SER A 1 197 ? 5.752 1.781 -8.075 1.00 94.62 197 SER A CA 1
ATOM 1545 C C . SER A 1 197 ? 6.232 1.371 -9.476 1.00 94.62 197 SER A C 1
ATOM 1547 O O . SER A 1 197 ? 7.146 0.554 -9.612 1.00 94.62 197 SER A O 1
ATOM 1549 N N . LEU A 1 198 ? 5.698 1.995 -10.529 1.00 95.19 198 LEU A N 1
ATOM 1550 C CA . LEU A 1 198 ? 6.075 1.748 -11.922 1.00 95.19 198 LEU A CA 1
ATOM 1551 C C . LEU A 1 198 ? 7.557 2.042 -12.177 1.00 95.19 198 LEU A C 1
ATOM 1553 O O . LEU A 1 198 ? 8.260 1.230 -12.787 1.00 95.19 198 LEU A O 1
ATOM 1557 N N . LYS A 1 199 ? 8.049 3.170 -11.660 1.00 92.50 199 LYS A N 1
ATOM 1558 C CA . LYS A 1 199 ? 9.444 3.603 -11.796 1.00 92.50 199 LYS A CA 1
ATOM 1559 C C . LYS A 1 199 ? 10.405 2.723 -10.997 1.00 92.50 199 LYS A C 1
ATOM 1561 O O . LYS A 1 199 ? 11.457 2.338 -11.515 1.00 92.50 199 LYS A O 1
ATOM 1566 N N . LEU A 1 200 ? 10.068 2.426 -9.741 1.00 90.12 200 LEU A N 1
ATOM 1567 C CA . LEU A 1 200 ? 10.970 1.761 -8.800 1.00 90.12 200 LEU A CA 1
ATOM 1568 C C . LEU A 1 200 ? 10.918 0.238 -8.894 1.00 90.12 200 LEU A C 1
ATOM 1570 O O . LEU A 1 200 ? 11.967 -0.405 -8.864 1.00 90.12 200 LEU A O 1
ATOM 1574 N N . HIS A 1 201 ? 9.719 -0.335 -8.986 1.00 93.88 201 HIS A N 1
ATOM 1575 C CA . HIS A 1 201 ? 9.486 -1.769 -8.814 1.00 93.88 201 HIS A CA 1
ATOM 1576 C C . HIS A 1 201 ? 9.001 -2.474 -10.082 1.00 93.88 201 HIS A C 1
ATOM 1578 O O . HIS A 1 201 ? 8.918 -3.701 -10.088 1.00 93.88 201 HIS A O 1
ATOM 1584 N N . LYS A 1 202 ? 8.740 -1.741 -11.173 1.00 95.12 202 LYS A N 1
ATOM 1585 C CA . LYS A 1 202 ? 8.496 -2.287 -12.523 1.00 95.12 202 LYS A CA 1
ATOM 1586 C C . LYS A 1 202 ? 7.535 -3.499 -12.519 1.00 95.12 202 LYS A C 1
ATOM 1588 O O . LYS A 1 202 ? 7.925 -4.581 -12.978 1.00 95.12 202 LYS A O 1
ATOM 1593 N N . PRO A 1 203 ? 6.315 -3.351 -11.967 1.00 97.12 203 PRO A N 1
ATOM 1594 C CA . PRO A 1 203 ? 5.334 -4.426 -11.895 1.00 97.12 203 PRO A CA 1
ATOM 1595 C C . PRO A 1 203 ? 5.005 -4.962 -13.287 1.00 97.12 203 PRO A C 1
ATOM 1597 O O . PRO A 1 203 ? 5.000 -4.230 -14.276 1.00 97.12 203 PRO A O 1
ATOM 1600 N N . LYS A 1 204 ? 4.667 -6.251 -13.365 1.00 97.31 204 LYS A N 1
ATOM 1601 C CA . LYS A 1 204 ? 4.231 -6.881 -14.622 1.00 97.31 204 LYS A CA 1
ATOM 1602 C C . LYS A 1 204 ? 2.721 -6.835 -14.823 1.00 97.31 204 LYS A C 1
ATOM 1604 O O . LYS A 1 204 ? 2.247 -7.175 -15.903 1.00 97.31 204 LYS A O 1
ATOM 1609 N N . LYS A 1 205 ? 1.971 -6.489 -13.778 1.00 98.06 205 LYS A N 1
ATOM 1610 C CA . LYS A 1 205 ? 0.510 -6.495 -13.761 1.00 98.06 205 LYS A CA 1
ATOM 1611 C C . LYS A 1 205 ? -0.019 -5.584 -12.662 1.00 98.06 205 LYS A C 1
ATOM 1613 O O . LYS A 1 205 ? 0.634 -5.432 -11.632 1.00 98.06 205 LYS A O 1
ATOM 1618 N N . ILE A 1 206 ? -1.202 -5.021 -12.858 1.00 98.31 206 ILE A N 1
ATOM 1619 C CA . ILE A 1 206 ? -1.909 -4.231 -11.852 1.00 98.31 206 ILE A CA 1
ATOM 1620 C C . ILE A 1 206 ? -3.249 -4.903 -11.564 1.00 98.31 206 ILE A C 1
ATOM 1622 O O . ILE A 1 206 ? -3.975 -5.258 -12.492 1.00 98.31 206 ILE A O 1
ATOM 1626 N N . TYR A 1 207 ? -3.566 -5.073 -10.284 1.00 97.81 207 TYR A N 1
ATOM 1627 C CA . TYR A 1 207 ? -4.873 -5.533 -9.821 1.00 97.81 207 TYR A CA 1
ATOM 1628 C C . TYR A 1 207 ? -5.567 -4.419 -9.051 1.00 97.81 207 TYR A C 1
ATOM 1630 O O . TYR A 1 207 ? -4.932 -3.756 -8.232 1.00 97.81 207 TYR A O 1
ATOM 1638 N N . ILE A 1 208 ? -6.862 -4.235 -9.288 1.00 95.31 208 ILE A N 1
ATOM 1639 C CA . ILE A 1 208 ? -7.669 -3.231 -8.588 1.00 95.31 208 ILE A CA 1
ATOM 1640 C C . ILE A 1 208 ? -8.791 -3.941 -7.856 1.00 95.31 208 ILE A C 1
ATOM 1642 O O . ILE A 1 208 ? -9.627 -4.568 -8.497 1.00 95.31 208 ILE A O 1
ATOM 1646 N N . PHE A 1 209 ? -8.801 -3.841 -6.534 1.00 93.81 209 PHE A N 1
ATOM 1647 C CA . PHE A 1 209 ? -9.791 -4.458 -5.668 1.00 93.81 209 PHE A CA 1
ATOM 1648 C C . PHE A 1 209 ? -10.745 -3.398 -5.119 1.00 93.81 209 PHE A C 1
ATOM 1650 O O . PHE A 1 209 ? -10.321 -2.475 -4.422 1.00 93.81 209 PHE A O 1
ATOM 1657 N N . ASP A 1 210 ? -12.030 -3.564 -5.422 1.00 90.81 210 ASP A N 1
ATOM 1658 C CA . ASP A 1 210 ? -13.141 -2.776 -4.880 1.00 90.81 210 ASP A CA 1
ATOM 1659 C C . ASP A 1 210 ? -14.374 -3.693 -4.777 1.00 90.81 210 ASP A C 1
ATOM 1661 O O . ASP A 1 210 ? -14.484 -4.691 -5.494 1.00 90.81 210 ASP A O 1
ATOM 1665 N N . ARG A 1 211 ? -15.313 -3.373 -3.888 1.00 89.81 211 ARG A N 1
ATOM 1666 C CA . ARG A 1 211 ? -16.621 -4.045 -3.820 1.00 89.81 211 ARG A CA 1
ATOM 1667 C C . ARG A 1 211 ? -17.584 -3.565 -4.909 1.00 89.81 211 ARG A C 1
ATOM 1669 O O . ARG A 1 211 ? -18.510 -4.277 -5.280 1.00 89.81 211 ARG A O 1
ATOM 1676 N N . ASN A 1 212 ? -17.397 -2.341 -5.396 1.00 88.19 212 ASN A N 1
ATOM 1677 C CA . ASN A 1 212 ? -18.227 -1.716 -6.410 1.00 88.19 212 ASN A CA 1
ATOM 1678 C C . ASN A 1 212 ? -17.581 -1.893 -7.790 1.00 88.19 212 ASN A C 1
ATOM 1680 O O . ASN A 1 212 ? -16.508 -1.359 -8.070 1.00 88.19 212 ASN A O 1
ATOM 1684 N N . GLU A 1 213 ? -18.260 -2.628 -8.669 1.00 90.94 213 GLU A N 1
ATOM 1685 C CA . GLU A 1 213 ? -17.779 -2.911 -10.022 1.00 90.94 213 GLU A CA 1
ATOM 1686 C C . GLU A 1 213 ? -17.553 -1.645 -10.855 1.00 90.94 213 GLU A C 1
ATOM 1688 O O . GLU A 1 213 ? -16.522 -1.521 -11.514 1.00 90.94 213 GLU A O 1
ATOM 1693 N N . ALA A 1 214 ? -18.470 -0.677 -10.792 1.00 89.62 214 ALA A N 1
ATOM 1694 C CA . ALA A 1 214 ? -18.333 0.572 -11.534 1.00 89.62 214 ALA A CA 1
ATOM 1695 C C . ALA A 1 214 ? -17.099 1.368 -11.075 1.00 89.62 214 ALA A C 1
ATOM 1697 O O . ALA A 1 214 ? -16.374 1.908 -11.911 1.00 89.62 214 ALA A O 1
ATOM 1698 N N . ASN A 1 215 ? -16.813 1.379 -9.768 1.00 87.06 215 ASN A N 1
ATOM 1699 C CA . ASN A 1 215 ? -15.594 1.989 -9.234 1.00 87.06 215 ASN A CA 1
ATOM 1700 C C . ASN A 1 215 ? -14.343 1.247 -9.712 1.00 87.06 215 ASN A C 1
ATOM 1702 O O . ASN A 1 215 ? -13.417 1.885 -10.212 1.00 87.06 215 ASN A O 1
ATOM 1706 N N . ALA A 1 216 ? -14.322 -0.087 -9.612 1.00 89.44 216 ALA A N 1
ATOM 1707 C CA . ALA A 1 216 ? -13.190 -0.901 -10.053 1.00 89.44 216 ALA A CA 1
ATOM 1708 C C . ALA A 1 216 ? -12.874 -0.682 -11.542 1.00 89.44 216 ALA A C 1
ATOM 1710 O O . ALA A 1 216 ? -11.707 -0.568 -11.917 1.00 89.44 216 ALA A O 1
ATOM 1711 N N . LEU A 1 217 ? -13.906 -0.587 -12.388 1.00 91.62 217 LEU A N 1
ATOM 1712 C CA . LEU A 1 217 ? -13.765 -0.308 -13.817 1.00 91.62 217 LEU A CA 1
ATOM 1713 C C . LEU A 1 217 ? -13.240 1.109 -14.075 1.00 91.62 217 LEU A C 1
ATOM 1715 O O . LEU A 1 217 ? -12.274 1.262 -14.820 1.00 91.62 217 LEU A O 1
ATOM 1719 N N . ALA A 1 218 ? -13.806 2.124 -13.418 1.00 89.44 218 ALA A N 1
ATOM 1720 C CA . ALA A 1 218 ? -13.356 3.508 -13.566 1.00 89.44 218 ALA A CA 1
ATOM 1721 C C . ALA A 1 218 ? -11.890 3.690 -13.133 1.00 89.44 218 ALA A C 1
ATOM 1723 O O . ALA A 1 218 ? -11.104 4.344 -13.818 1.00 89.44 218 ALA A O 1
ATOM 1724 N N . LEU A 1 219 ? -11.494 3.067 -12.022 1.00 89.12 219 LEU A N 1
ATOM 1725 C CA . LEU A 1 219 ? -10.106 3.056 -11.560 1.00 89.12 219 LEU A CA 1
ATOM 1726 C C . LEU A 1 219 ? -9.194 2.287 -12.513 1.00 89.12 219 LEU A C 1
ATOM 1728 O O . LEU A 1 219 ? -8.050 2.689 -12.705 1.00 89.12 219 LEU A O 1
ATOM 1732 N N . ALA A 1 220 ? -9.679 1.202 -13.121 1.00 92.88 220 ALA A N 1
ATOM 1733 C CA . ALA A 1 220 ? -8.915 0.463 -14.118 1.00 92.88 220 ALA A CA 1
ATOM 1734 C C . ALA A 1 220 ? -8.644 1.309 -15.361 1.00 92.88 220 ALA A C 1
ATOM 1736 O O . ALA A 1 220 ? -7.538 1.252 -15.894 1.00 92.88 220 ALA A O 1
ATOM 1737 N N . ASP A 1 221 ? -9.604 2.125 -15.790 1.00 92.38 221 ASP A N 1
ATOM 1738 C CA . ASP A 1 221 ? -9.412 3.052 -16.904 1.00 92.38 221 ASP A CA 1
ATOM 1739 C C . ASP A 1 221 ? -8.367 4.124 -16.584 1.00 92.38 221 ASP A C 1
ATOM 1741 O O . ASP A 1 221 ? -7.447 4.322 -17.379 1.00 92.38 221 ASP A O 1
ATOM 1745 N N . SER A 1 222 ? -8.430 4.745 -15.402 1.00 91.75 222 SER A N 1
ATOM 1746 C CA . SER A 1 222 ? -7.396 5.690 -14.956 1.00 91.75 222 SER A CA 1
ATOM 1747 C C . SER A 1 222 ? -6.023 5.019 -14.831 1.00 91.75 222 SER A C 1
ATOM 1749 O O . SER A 1 222 ? -5.027 5.523 -15.348 1.00 91.75 222 SER A O 1
ATOM 1751 N N . ALA A 1 223 ? -5.958 3.830 -14.227 1.00 93.31 223 ALA A N 1
ATOM 1752 C CA . ALA A 1 223 ? -4.710 3.088 -14.080 1.00 93.31 223 ALA A CA 1
ATOM 1753 C C . ALA A 1 223 ? -4.093 2.721 -15.437 1.00 93.31 223 ALA A C 1
ATOM 1755 O O . ALA A 1 223 ? -2.875 2.764 -15.569 1.00 93.31 223 ALA A O 1
ATOM 1756 N N . ARG A 1 224 ? -4.897 2.400 -16.463 1.00 95.44 224 ARG A N 1
ATOM 1757 C CA . ARG A 1 224 ? -4.400 2.127 -17.827 1.00 95.44 224 ARG A CA 1
ATOM 1758 C C . ARG A 1 224 ? -3.727 3.344 -18.455 1.00 95.44 224 ARG A C 1
ATOM 1760 O O . ARG A 1 224 ? -2.735 3.176 -19.157 1.00 95.44 224 ARG A O 1
ATOM 1767 N N . GLN A 1 225 ? -4.231 4.549 -18.189 1.00 93.44 225 GLN A N 1
ATOM 1768 C CA . GLN A 1 225 ? -3.622 5.786 -18.690 1.00 93.44 225 GLN A CA 1
ATOM 1769 C C . GLN A 1 225 ? -2.224 6.003 -18.094 1.00 93.44 225 GLN A C 1
ATOM 1771 O O . GLN A 1 225 ? -1.310 6.397 -18.814 1.00 93.44 225 GLN A O 1
ATOM 1776 N N . VAL A 1 226 ? -2.041 5.674 -16.812 1.00 93.81 226 VAL A N 1
ATOM 1777 C CA . VAL A 1 226 ? -0.758 5.803 -16.096 1.00 93.81 226 VAL A CA 1
ATOM 1778 C C . VAL A 1 226 ? 0.200 4.644 -16.418 1.00 93.81 226 VAL A C 1
ATOM 1780 O O . VAL A 1 226 ? 1.400 4.837 -16.596 1.00 93.81 226 VAL A O 1
ATOM 1783 N N . ALA A 1 227 ? -0.317 3.418 -16.508 1.00 93.62 227 ALA A N 1
ATOM 1784 C CA . ALA A 1 227 ? 0.479 2.193 -16.606 1.00 93.62 227 ALA A CA 1
ATOM 1785 C C . ALA A 1 227 ? 0.975 1.860 -18.025 1.00 93.62 227 ALA A C 1
ATOM 1787 O O . ALA A 1 227 ? 1.794 0.948 -18.201 1.00 93.62 227 ALA A O 1
ATOM 1788 N N . GLY A 1 228 ? 0.475 2.564 -19.045 1.00 92.44 228 GLY A N 1
ATOM 1789 C CA . GLY A 1 228 ? 0.829 2.340 -20.443 1.00 92.44 228 GLY A CA 1
ATOM 1790 C C . GLY A 1 228 ? 0.459 0.929 -20.912 1.00 92.44 228 GLY A C 1
ATOM 1791 O O . GLY A 1 228 ? -0.709 0.615 -21.114 1.00 92.44 228 GLY A O 1
ATOM 1792 N N . HIS A 1 229 ? 1.461 0.066 -21.108 1.00 94.44 229 HIS A N 1
ATOM 1793 C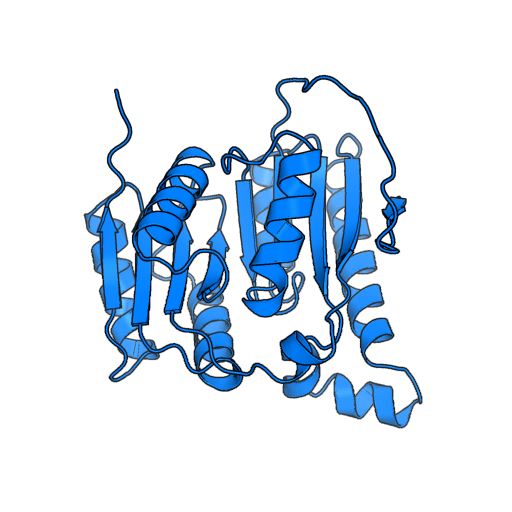 CA . HIS A 1 229 ? 1.269 -1.298 -21.624 1.00 94.44 229 HIS A CA 1
ATOM 1794 C C . HIS A 1 229 ? 1.104 -2.374 -20.542 1.00 94.44 229 HIS A C 1
ATOM 1796 O O . HIS A 1 229 ? 0.889 -3.541 -20.875 1.00 94.44 229 HIS A O 1
ATOM 1802 N N . ILE A 1 230 ? 1.245 -2.029 -19.259 1.00 97.62 230 ILE A N 1
ATOM 1803 C CA . ILE A 1 230 ? 1.118 -3.013 -18.180 1.00 97.62 230 ILE A CA 1
ATOM 1804 C C . ILE A 1 230 ? -0.356 -3.432 -18.050 1.00 97.62 230 ILE A C 1
ATOM 1806 O O . ILE A 1 230 ? -1.220 -2.568 -17.899 1.00 97.62 230 ILE A O 1
ATOM 1810 N N . PRO A 1 231 ? -0.673 -4.742 -18.085 1.00 97.94 231 PRO A N 1
ATOM 1811 C CA . PRO A 1 231 ? -2.047 -5.213 -17.950 1.00 97.94 231 PRO A CA 1
ATOM 1812 C C . PRO A 1 231 ? -2.685 -4.773 -16.627 1.00 97.94 231 PRO A C 1
ATOM 1814 O O . PRO A 1 231 ? -2.112 -4.992 -15.557 1.00 97.94 231 PRO A O 1
ATOM 1817 N N . VAL A 1 232 ? -3.896 -4.219 -16.714 1.00 98.19 232 VAL A N 1
ATOM 1818 C CA . VAL A 1 232 ? -4.714 -3.794 -15.568 1.00 98.19 232 VAL A CA 1
ATOM 1819 C C . VAL A 1 232 ? -5.966 -4.660 -15.484 1.00 98.19 232 VAL A C 1
ATOM 1821 O O . VAL A 1 232 ? -6.773 -4.684 -16.420 1.00 98.19 232 VAL A O 1
ATOM 1824 N N . GLU A 1 233 ? -6.134 -5.349 -14.357 1.00 97.50 233 GLU A N 1
ATOM 1825 C CA . GLU A 1 233 ? -7.250 -6.255 -14.101 1.00 97.50 233 GLU A CA 1
ATOM 1826 C C . GLU A 1 233 ? -8.083 -5.790 -12.892 1.00 97.50 233 GLU A C 1
ATOM 1828 O O . GLU A 1 233 ? -7.603 -5.852 -11.755 1.00 97.50 233 GLU A O 1
ATOM 1833 N N . PRO A 1 234 ? -9.334 -5.343 -13.104 1.00 95.81 234 PRO A N 1
ATOM 1834 C CA . PRO A 1 234 ? -10.259 -5.098 -12.007 1.00 95.81 234 PRO A CA 1
ATOM 1835 C C . PRO A 1 234 ? -10.708 -6.426 -11.377 1.00 95.81 234 PRO A C 1
ATOM 1837 O O . PRO A 1 234 ? -10.928 -7.424 -12.064 1.00 95.81 234 PRO A O 1
ATOM 1840 N N . LYS A 1 235 ? -10.852 -6.431 -10.054 1.00 94.88 235 LYS A N 1
ATOM 1841 C CA . LYS A 1 235 ? -11.277 -7.554 -9.219 1.00 94.88 235 LYS A CA 1
ATOM 1842 C C . LYS A 1 235 ? -12.392 -7.075 -8.293 1.00 94.88 235 LYS A C 1
ATOM 1844 O O . LYS A 1 235 ? -12.136 -6.389 -7.307 1.00 94.88 235 LYS A O 1
ATOM 1849 N N . VAL A 1 236 ? -13.627 -7.443 -8.621 1.00 92.31 236 VAL A N 1
ATOM 1850 C CA . VAL A 1 236 ? -14.799 -7.100 -7.806 1.00 92.31 236 VAL A CA 1
ATOM 1851 C C . VAL A 1 236 ? -14.896 -8.069 -6.632 1.00 92.31 236 VAL A C 1
ATOM 1853 O O . VAL A 1 236 ? -14.992 -9.280 -6.834 1.00 92.31 236 VAL A O 1
ATOM 1856 N N . ILE A 1 237 ? -14.858 -7.544 -5.409 1.00 90.50 237 ILE A N 1
ATOM 1857 C CA . ILE A 1 237 ? -15.005 -8.336 -4.186 1.00 90.50 237 ILE A CA 1
ATOM 1858 C C . ILE A 1 237 ? -16.490 -8.555 -3.895 1.00 90.50 237 ILE A C 1
ATOM 1860 O O . ILE A 1 237 ? -17.228 -7.606 -3.639 1.00 90.50 237 ILE A O 1
ATOM 1864 N N . GLN A 1 238 ? -16.916 -9.818 -3.891 1.00 87.19 238 GLN A N 1
ATOM 1865 C CA . GLN A 1 238 ? -18.231 -10.219 -3.398 1.00 87.19 238 GLN A CA 1
ATOM 1866 C C . GLN A 1 238 ? -18.101 -10.644 -1.936 1.00 87.19 238 GLN A C 1
ATOM 1868 O O . GLN A 1 238 ? -17.437 -11.632 -1.627 1.00 87.19 238 GLN A O 1
ATOM 1873 N N . LEU A 1 239 ? -18.709 -9.876 -1.036 1.00 80.00 239 LEU A N 1
ATOM 1874 C CA . LEU A 1 239 ? -18.760 -10.208 0.383 1.00 80.00 239 LEU A CA 1
ATOM 1875 C C . LEU A 1 239 ? -19.884 -11.221 0.616 1.00 80.00 239 LEU A C 1
ATOM 1877 O O . LEU A 1 239 ? -20.965 -11.086 0.042 1.00 80.00 239 LEU A O 1
ATOM 1881 N N . ALA A 1 240 ? -19.628 -12.239 1.438 1.00 75.00 240 ALA A N 1
ATOM 1882 C CA . ALA A 1 240 ? -20.683 -13.146 1.876 1.00 75.00 240 ALA A CA 1
ATOM 1883 C C . ALA A 1 240 ? -21.737 -12.344 2.662 1.00 75.00 240 ALA A C 1
ATOM 1885 O O . ALA A 1 240 ? -21.371 -11.567 3.546 1.00 75.00 240 ALA A O 1
ATOM 1886 N N . ALA A 1 241 ? -23.008 -12.502 2.280 1.00 57.88 241 ALA A N 1
ATOM 1887 C CA . ALA A 1 241 ? -24.155 -11.862 2.926 1.00 57.88 241 ALA A CA 1
ATOM 1888 C C . ALA A 1 241 ? -24.426 -12.423 4.328 1.00 57.88 241 ALA A C 1
ATOM 1890 O O . ALA A 1 241 ? -24.144 -13.626 4.546 1.00 57.88 241 ALA A O 1
#

pLDDT: mean 81.17, std 15.85, range [34.84, 98.31]

Foldseek 3Di:
DDEDECPVDDDQDDDDDDPWAEEEQEEQDLLCLVVVLVVCVSVVCNQQQHQYAYFQLSLPCLVLVLVQCLVRVTLEYEREYEPPRVSCVPPCVCVVQVVVVHDSVVVSVVSVVVSVVSSCVSHVSHHYYYYYDYGDPVSSPAQAAQEEEEFEAASVLSSQVCVVCVVVVRSRRYGYHYHHHDDDLPPCRSLVRLLVCCVGHVHQAYEYTDQDPVSQVSNQVVSCVSNPPRYYYYDHDDDDD

Sequence (241 aa):
MVIEYETGRGIDIGETPKTTSHLVLRCIDFRTNAATARWLARRGHADGSYHLFASAGASGNSSGFLEAASQHKPDLIKVIDHEDCGFYKTNGFYELFEADGHAPHVVHHHNLETLGSELHKLNTGTEYRYNLLPLNKKERKRHTCAATTIILGEPEIVKAASEAMRDLGLANNHDVIARPYLLSPRDESIWNDLEISLKLHKPKKIYIFDRNEANALALADSARQVAGHIPVEPKVIQLAA

Organism: NCBI:txid1618405

Radius of gyration: 17.09 Å; chains: 1; bounding box: 50×35×47 Å

Secondary structure (DSSP, 8-state):
-EEEE--SS---------S--EEEEEE--GGGHHHHHHHHHTTT-TT--SEEEEEGGGTTTHHHHHHHHHHH--SEEEEEEETT-HHHHHSSHHHHHHHTT--HHHHHHHHHHHHHHHHHHH-TT-EEEEEEEPPPHHHHT----SEEEEEESSHHHHHHHHHHHHHTT-TTSEEEEEESS---TT-HHHHHHHHHHHHHH--S-EEEEES-HHHHHHHHHHHHHHHTTS-EEEEE-----